Protein AF-A0A833VTK3-F1 (afdb_monomer)

Secondary structure (DSSP, 8-state):
----------PPPPP------------------------------------THHHHHHHHHHHHHHHHHTT--------SS-STTSS--TT--PPPHHIIIIIHHHHHHHHIIIIISHIIIIIIIHHHHHHHGGGHHHHTHHHHHHHHHHHHHHHT-HHHHHHHHHHHHHHHHHHHHHS--HHHHHHH--

Foldseek 3Di:
DDDDDDDDDDDDDDDDDDDDDDDDDDDDDDDDDDDDDDDDDDDDDDDDDDPPPPVVVVVVVVVVVVVVVVVPPPPPPQLCADAPVRNGALPDLDDDPCCVPPVLLVLLLVCCCVPPCVCLNVPLLVVCCVVCPVNSVPRVPVSVVVSVVSSVVSSPDPVSSVVSSVVVSNQSSVCRHPVAHPVNVVVVVD

Nearest PDB structures (foldseek):
  4p9f-assembly1_A  TM=2.958E-01  e=8.135E+00  Escherichia coli UMEA 3718-1

Mean predicted aligned error: 17.95 Å

Structure (mmCIF, N/CA/C/O backbone):
data_AF-A0A833VTK3-F1
#
_entry.id   AF-A0A833VTK3-F1
#
loop_
_atom_site.group_PDB
_atom_site.id
_atom_site.type_symbol
_atom_site.label_atom_id
_atom_site.label_alt_id
_atom_site.label_comp_id
_atom_site.label_asym_id
_atom_site.label_entity_id
_atom_site.label_seq_id
_atom_site.pdbx_PDB_ins_code
_atom_site.Cartn_x
_atom_site.Cartn_y
_atom_site.Cartn_z
_atom_site.occupancy
_atom_site.B_iso_or_equiv
_atom_site.auth_seq_id
_atom_site.auth_comp_id
_atom_site.auth_asym_id
_atom_site.auth_atom_id
_atom_site.pdbx_PDB_model_num
ATOM 1 N N . MET A 1 1 ? -35.612 -10.328 -5.728 1.00 41.03 1 MET A N 1
ATOM 2 C CA . MET A 1 1 ? -34.205 -10.251 -6.183 1.00 41.03 1 MET A CA 1
ATOM 3 C C . MET A 1 1 ? -3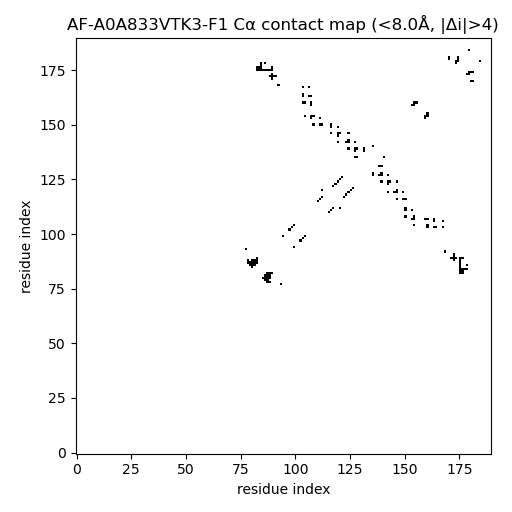4.094 -9.210 -7.286 1.00 41.03 1 MET A C 1
ATOM 5 O O . MET A 1 1 ? -34.656 -9.433 -8.346 1.00 41.03 1 MET A O 1
ATOM 9 N N . ARG A 1 2 ? -33.452 -8.069 -7.011 1.00 37.78 2 ARG A N 1
ATOM 10 C CA . ARG A 1 2 ? -32.900 -7.081 -7.963 1.00 37.78 2 ARG A CA 1
ATOM 11 C C . ARG A 1 2 ? -32.169 -6.047 -7.102 1.00 37.78 2 ARG A C 1
ATOM 13 O O . ARG A 1 2 ? -32.818 -5.278 -6.404 1.00 37.78 2 ARG A O 1
ATOM 20 N N . ILE A 1 3 ? -30.840 -6.091 -7.076 1.00 40.41 3 ILE A N 1
ATOM 21 C CA . ILE A 1 3 ? -30.024 -5.078 -6.398 1.00 40.41 3 ILE A CA 1
ATOM 22 C C . ILE A 1 3 ? -29.560 -4.101 -7.476 1.00 40.41 3 ILE A C 1
ATOM 24 O O . ILE A 1 3 ? -28.853 -4.477 -8.407 1.00 40.41 3 ILE A O 1
ATOM 28 N N . SER A 1 4 ? -30.031 -2.863 -7.363 1.00 37.09 4 SER A N 1
ATOM 29 C CA . SER A 1 4 ? -29.620 -1.727 -8.182 1.00 37.09 4 SER A CA 1
ATOM 30 C C . SER A 1 4 ? -28.164 -1.369 -7.880 1.00 37.09 4 SER A C 1
ATOM 32 O O . SER A 1 4 ? -27.824 -1.052 -6.742 1.00 37.09 4 SER A O 1
ATOM 34 N N . ASN A 1 5 ? -27.323 -1.383 -8.915 1.00 44.97 5 ASN A N 1
ATOM 35 C CA . ASN A 1 5 ? -25.983 -0.800 -8.914 1.00 44.97 5 ASN A CA 1
ATOM 36 C C . ASN A 1 5 ? -26.072 0.714 -8.671 1.00 44.97 5 ASN A C 1
ATOM 38 O O . ASN A 1 5 ? -26.694 1.423 -9.459 1.00 44.97 5 ASN A O 1
ATOM 42 N N . GLN A 1 6 ? -25.411 1.225 -7.631 1.00 47.53 6 GLN A N 1
ATOM 43 C CA . GLN A 1 6 ? -25.077 2.647 -7.535 1.00 47.53 6 GLN A CA 1
ATOM 44 C C . GLN A 1 6 ? -23.571 2.832 -7.737 1.00 47.53 6 GLN A C 1
ATOM 46 O O . GLN A 1 6 ? -22.748 2.517 -6.879 1.00 47.53 6 GLN A O 1
ATOM 51 N N . GLN A 1 7 ? -23.239 3.341 -8.924 1.00 39.59 7 GLN A N 1
ATOM 52 C CA . GLN A 1 7 ? -21.938 3.871 -9.312 1.00 39.59 7 GLN A CA 1
ATOM 53 C C . GLN A 1 7 ? -21.568 5.055 -8.398 1.00 39.59 7 GLN A C 1
ATOM 55 O O . GLN A 1 7 ? -22.201 6.108 -8.458 1.00 39.59 7 GLN A O 1
ATOM 60 N N . PHE A 1 8 ? -20.507 4.930 -7.598 1.00 34.03 8 PHE A N 1
ATOM 61 C CA . PHE A 1 8 ? -19.854 6.095 -7.000 1.00 34.03 8 PHE A CA 1
ATOM 62 C C . PHE A 1 8 ? -18.859 6.687 -8.005 1.00 34.03 8 PHE A C 1
ATOM 64 O O . PHE A 1 8 ? -17.771 6.156 -8.225 1.00 34.03 8 PHE A O 1
ATOM 71 N N . ASN A 1 9 ? -19.264 7.793 -8.630 1.00 33.25 9 ASN A N 1
ATOM 72 C CA . ASN A 1 9 ? -18.408 8.658 -9.438 1.00 33.25 9 ASN A CA 1
ATOM 73 C C . ASN A 1 9 ? -17.442 9.429 -8.525 1.00 33.25 9 ASN A C 1
ATOM 75 O O . ASN A 1 9 ? -17.874 10.280 -7.749 1.00 33.25 9 ASN A O 1
ATOM 79 N N . ILE A 1 10 ? -16.137 9.183 -8.652 1.00 41.22 10 ILE A N 1
ATOM 80 C CA . ILE A 1 10 ? -15.099 10.026 -8.044 1.00 41.22 10 ILE A CA 1
ATOM 81 C C . ILE A 1 10 ? -14.519 10.911 -9.151 1.00 41.22 10 ILE A C 1
ATOM 83 O O . ILE A 1 10 ? -13.870 10.418 -10.072 1.00 41.22 10 ILE A O 1
ATOM 87 N N . LYS A 1 11 ? -14.786 12.222 -9.078 1.00 41.34 11 LYS A N 1
ATOM 88 C CA . LYS A 1 11 ? -14.183 13.233 -9.963 1.00 41.34 11 LYS A CA 1
ATOM 89 C C . LYS A 1 11 ? -12.681 13.395 -9.654 1.00 41.34 11 LYS A C 1
ATOM 91 O O . LYS A 1 11 ? -12.300 13.293 -8.487 1.00 41.34 11 LYS A O 1
ATOM 96 N N . PRO A 1 12 ? -11.832 13.678 -10.659 1.00 35.34 12 PRO A N 1
ATOM 97 C CA . PRO A 1 12 ? -10.392 13.828 -10.472 1.00 35.34 12 PRO A CA 1
ATOM 98 C C . PRO A 1 12 ? -10.052 15.161 -9.793 1.00 35.34 12 PRO A C 1
ATOM 100 O O . PRO A 1 12 ? -10.565 16.215 -10.167 1.00 35.34 12 PRO A O 1
ATOM 103 N N . ILE A 1 13 ? -9.165 15.108 -8.800 1.00 40.62 13 ILE A N 1
ATOM 104 C CA . ILE A 1 13 ? -8.613 16.289 -8.132 1.00 40.62 13 ILE A CA 1
ATOM 105 C C . ILE A 1 13 ? -7.423 16.785 -8.957 1.00 40.62 13 ILE A C 1
ATOM 107 O O . ILE A 1 13 ? -6.479 16.042 -9.221 1.00 40.62 13 ILE A O 1
ATOM 111 N N . ALA A 1 14 ? -7.510 18.041 -9.387 1.00 36.69 14 ALA A N 1
ATOM 112 C CA . ALA A 1 14 ? -6.510 18.737 -10.180 1.00 36.69 14 ALA A CA 1
ATOM 113 C C . ALA A 1 14 ? -5.216 19.007 -9.392 1.00 36.69 14 ALA A C 1
ATOM 115 O O . ALA A 1 14 ? -5.246 19.376 -8.217 1.00 36.69 14 ALA A O 1
ATOM 116 N N . ASN A 1 15 ? -4.082 18.878 -10.084 1.00 36.56 15 ASN A N 1
ATOM 117 C CA . ASN A 1 15 ? -2.759 19.282 -9.619 1.00 36.56 15 ASN A CA 1
ATOM 118 C C . ASN A 1 15 ? -2.665 20.811 -9.505 1.00 36.56 15 ASN A C 1
ATOM 120 O O . ASN A 1 15 ? -2.989 21.522 -10.456 1.00 36.56 15 ASN A O 1
ATOM 124 N N . LYS A 1 16 ? -2.132 21.307 -8.383 1.00 42.69 16 LYS A N 1
ATOM 125 C CA . LYS A 1 16 ? -1.548 22.650 -8.292 1.00 42.69 16 LYS A CA 1
ATOM 126 C C . LYS A 1 16 ? -0.057 22.539 -7.983 1.00 42.69 16 LYS A C 1
ATOM 128 O O . LYS A 1 16 ? 0.365 21.789 -7.109 1.00 42.69 16 LYS A O 1
ATOM 133 N N . SER A 1 17 ? 0.703 23.266 -8.784 1.00 36.28 17 SER A N 1
ATOM 134 C CA . SER A 1 17 ? 2.154 23.379 -8.860 1.00 36.28 17 SER A CA 1
ATOM 135 C C . SER A 1 17 ? 2.756 24.305 -7.793 1.00 36.28 17 SER A C 1
ATOM 137 O O . SER A 1 17 ? 2.227 25.388 -7.580 1.00 36.28 17 SER A O 1
ATOM 139 N N . SER A 1 18 ? 3.907 23.876 -7.260 1.00 38.00 18 SER A N 1
ATOM 140 C CA . SER A 1 18 ? 5.172 24.610 -7.024 1.00 38.00 18 SER A CA 1
ATOM 141 C C . SER A 1 18 ? 5.262 25.862 -6.123 1.00 38.00 18 SER A C 1
ATOM 143 O O . SER A 1 18 ? 4.403 26.730 -6.143 1.00 38.00 18 SER A O 1
ATOM 145 N N . ALA A 1 19 ? 6.451 25.976 -5.495 1.00 32.78 19 ALA A N 1
ATOM 146 C CA . ALA A 1 19 ? 7.029 27.047 -4.651 1.00 32.78 19 ALA A CA 1
ATOM 147 C C . ALA A 1 19 ? 6.687 26.948 -3.141 1.00 32.78 19 ALA A C 1
ATOM 149 O O . ALA A 1 19 ? 5.552 26.672 -2.789 1.00 32.78 19 ALA A O 1
ATOM 150 N N . ALA A 1 20 ? 7.591 27.117 -2.166 1.00 34.12 20 ALA A N 1
ATOM 151 C CA . ALA A 1 20 ? 8.998 27.521 -2.128 1.00 34.12 20 ALA A CA 1
ATOM 152 C C . ALA A 1 20 ? 9.681 26.953 -0.856 1.00 34.12 20 ALA A C 1
ATOM 154 O O . ALA A 1 20 ? 9.020 26.476 0.065 1.00 34.12 20 ALA A O 1
ATOM 155 N N . LEU A 1 21 ? 11.016 27.001 -0.851 1.00 37.72 21 LEU A N 1
ATOM 156 C CA . LEU A 1 21 ? 11.945 26.533 0.181 1.00 37.72 21 LEU A CA 1
ATOM 157 C C . LEU A 1 21 ? 11.760 27.181 1.565 1.00 37.72 21 LEU A C 1
ATOM 159 O O . LEU A 1 21 ? 11.512 28.379 1.651 1.00 37.72 21 LEU A O 1
ATOM 163 N N . ASN A 1 22 ? 12.133 26.447 2.623 1.00 36.84 22 ASN A N 1
ATOM 164 C CA . ASN A 1 22 ? 12.981 27.028 3.668 1.00 3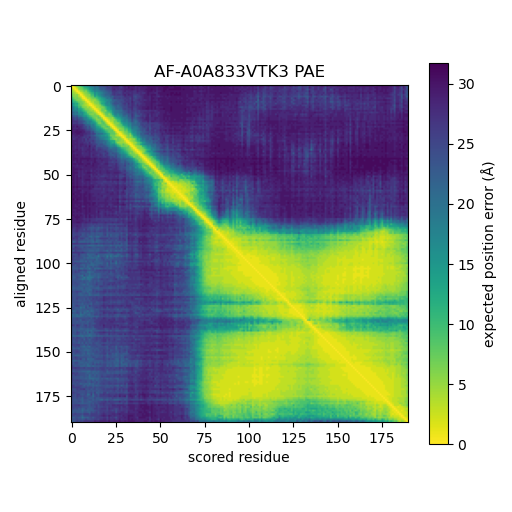6.84 22 ASN A CA 1
ATOM 165 C C . ASN A 1 22 ? 13.908 25.969 4.300 1.00 36.84 22 ASN A C 1
ATOM 167 O O . ASN A 1 22 ? 13.459 24.900 4.713 1.00 36.84 22 ASN A O 1
ATOM 171 N N . LYS A 1 23 ? 15.213 26.262 4.315 1.00 43.03 23 LYS A N 1
ATOM 172 C CA . LYS A 1 23 ? 16.289 25.466 4.923 1.00 43.03 23 LYS A CA 1
ATOM 173 C C . LYS A 1 23 ? 16.579 26.058 6.299 1.00 43.03 23 LYS A C 1
ATOM 175 O O . LYS A 1 23 ? 16.872 27.245 6.364 1.00 43.03 23 LYS A O 1
ATOM 180 N N . HIS A 1 24 ? 16.639 25.251 7.359 1.00 35.22 24 HIS A N 1
ATOM 181 C CA . HIS A 1 24 ? 17.454 25.630 8.513 1.00 35.22 24 HIS A CA 1
ATOM 182 C C . HIS A 1 24 ? 17.949 24.427 9.333 1.00 35.22 24 HIS A C 1
ATOM 184 O O . HIS A 1 24 ? 17.165 23.706 9.935 1.00 35.22 24 HIS A O 1
ATOM 190 N N . SER A 1 25 ? 19.281 24.296 9.348 1.00 32.00 25 SER A N 1
ATOM 191 C CA . SER A 1 25 ? 20.148 23.940 10.483 1.00 32.00 25 SER A CA 1
ATOM 192 C C . SER A 1 25 ? 19.993 22.565 11.152 1.00 32.00 25 SER A C 1
ATOM 194 O O . SER A 1 25 ? 19.200 22.390 12.072 1.00 32.00 25 SER A O 1
ATOM 196 N N . LEU A 1 26 ? 20.874 21.631 10.778 1.00 31.64 26 LEU A N 1
ATOM 197 C CA . LEU A 1 26 ? 21.333 20.557 11.663 1.00 31.64 26 LEU A CA 1
ATOM 198 C C . LEU A 1 26 ? 22.702 20.971 12.223 1.00 31.64 26 LEU A C 1
ATOM 200 O O . LEU A 1 26 ? 23.602 21.319 11.461 1.00 31.64 26 LEU A O 1
ATOM 204 N N . ARG A 1 27 ? 22.821 20.978 13.552 1.00 30.94 27 ARG A N 1
ATOM 205 C CA . ARG A 1 27 ? 24.044 21.249 14.316 1.00 30.94 27 ARG A CA 1
ATOM 206 C C . ARG A 1 27 ? 24.543 19.912 14.874 1.00 30.94 27 ARG A C 1
ATOM 208 O O . ARG A 1 27 ? 23.795 19.247 15.585 1.00 30.94 27 ARG A O 1
ATOM 215 N N . GLU A 1 28 ? 25.770 19.531 14.535 1.00 35.19 28 GLU A N 1
ATOM 216 C CA . GLU A 1 28 ? 26.473 18.378 15.115 1.00 35.19 28 GLU A CA 1
ATOM 217 C C . GLU A 1 28 ? 27.011 18.691 16.523 1.00 35.19 28 GLU A C 1
ATOM 219 O O . GLU A 1 28 ? 27.328 19.854 16.801 1.00 35.19 28 GLU A O 1
ATOM 224 N N . PRO A 1 29 ? 27.189 17.681 17.394 1.00 37.69 29 PRO A N 1
ATOM 225 C CA . PRO A 1 29 ? 28.086 17.769 18.533 1.00 37.69 29 PRO A CA 1
ATOM 226 C C . PRO A 1 29 ? 29.366 16.940 18.333 1.00 37.69 29 PRO A C 1
ATOM 228 O O . PRO A 1 29 ? 29.358 15.787 17.909 1.00 37.69 29 PRO A O 1
ATOM 231 N N . THR A 1 30 ? 30.466 17.587 18.690 1.00 34.97 30 THR A N 1
ATOM 232 C CA . THR A 1 30 ? 31.866 17.172 18.645 1.00 34.97 30 THR A CA 1
ATOM 233 C C . THR A 1 30 ? 32.299 16.336 19.860 1.00 34.97 30 THR A C 1
ATOM 235 O O . THR A 1 30 ? 31.899 16.653 20.976 1.00 34.97 30 THR A O 1
ATOM 238 N N . TYR A 1 31 ? 33.246 15.416 19.620 1.00 32.16 31 TYR A N 1
ATOM 239 C CA . TYR A 1 31 ? 34.496 15.200 20.385 1.00 32.16 31 TYR A CA 1
ATOM 240 C C . TYR A 1 31 ? 34.465 14.642 21.823 1.00 32.16 31 TYR A C 1
ATOM 242 O O . TYR A 1 31 ? 34.010 15.332 22.725 1.00 32.16 31 TYR A O 1
ATOM 250 N N . ILE A 1 32 ? 35.142 13.496 22.041 1.00 32.56 32 ILE A N 1
ATOM 251 C CA . ILE A 1 32 ? 36.086 13.262 23.161 1.00 32.56 32 ILE A CA 1
ATOM 252 C C . ILE A 1 32 ? 37.256 12.380 22.664 1.00 32.56 32 ILE A C 1
ATOM 254 O O . ILE A 1 32 ? 37.043 11.267 22.187 1.00 32.56 32 ILE A O 1
ATOM 258 N N . ASP A 1 33 ? 38.471 12.918 22.786 1.00 32.31 33 ASP A N 1
ATOM 259 C CA . ASP A 1 33 ? 39.793 12.284 22.642 1.00 32.31 33 ASP A CA 1
ATOM 260 C C . ASP A 1 33 ? 40.223 11.600 23.952 1.00 32.31 33 ASP A C 1
ATOM 262 O O . ASP A 1 33 ? 39.830 12.045 25.028 1.00 32.31 33 ASP A O 1
ATOM 266 N N . ASN A 1 34 ? 41.068 10.572 23.862 1.00 31.67 34 ASN A N 1
ATOM 267 C CA . ASN A 1 34 ? 42.009 10.219 24.926 1.00 31.67 34 ASN A CA 1
ATOM 268 C C . ASN A 1 34 ? 43.243 9.538 24.322 1.00 31.67 34 ASN A C 1
ATOM 270 O O . ASN A 1 34 ? 43.300 8.322 24.122 1.00 31.67 34 ASN A O 1
ATOM 274 N N . SER A 1 35 ? 44.240 10.372 24.047 1.00 32.75 35 SER A N 1
ATOM 275 C CA . SER A 1 35 ? 45.625 9.9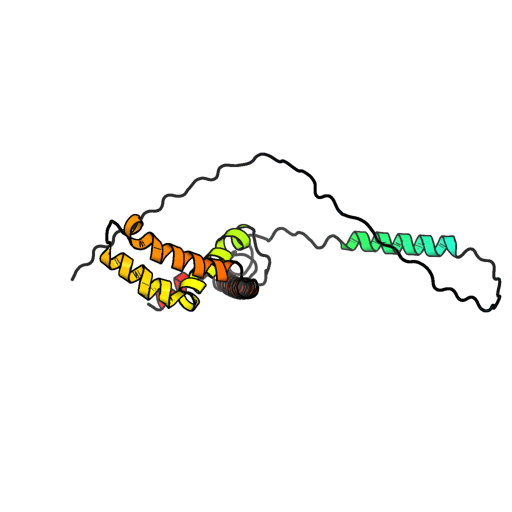93 23.813 1.00 32.75 35 SER A CA 1
ATOM 276 C C . SER A 1 35 ? 46.290 9.342 25.041 1.00 32.75 35 SER A C 1
ATOM 278 O O . SER A 1 35 ? 45.894 9.573 26.180 1.00 32.75 35 SER A O 1
ATOM 280 N N . GLN A 1 36 ? 47.379 8.621 24.744 1.00 35.56 36 GLN A N 1
ATOM 281 C CA . GLN A 1 36 ? 48.443 8.085 25.612 1.00 35.56 36 GLN A CA 1
ATOM 282 C C . GLN A 1 36 ? 48.326 6.622 26.048 1.00 35.56 36 GLN A C 1
ATOM 284 O O . GLN A 1 36 ? 47.792 6.332 27.109 1.00 35.56 36 GLN A O 1
ATOM 289 N N . ILE A 1 37 ? 49.030 5.742 25.317 1.00 32.59 37 ILE A N 1
ATOM 290 C CA . ILE A 1 37 ? 50.061 4.871 25.912 1.00 32.59 37 ILE A CA 1
ATOM 291 C C . ILE A 1 37 ? 51.277 4.827 24.964 1.00 32.59 37 ILE A C 1
ATOM 293 O O . ILE A 1 37 ? 51.178 4.415 23.810 1.00 32.59 37 ILE A O 1
ATOM 297 N N . CYS A 1 38 ? 52.421 5.295 25.469 1.00 31.81 38 CYS A N 1
ATOM 298 C CA . CYS A 1 38 ? 53.762 5.165 24.897 1.00 31.81 38 CYS A CA 1
ATOM 299 C C . CYS A 1 38 ? 54.234 3.703 24.860 1.00 31.81 38 CYS A C 1
ATOM 301 O O . CYS A 1 38 ? 54.007 2.998 25.831 1.00 31.81 38 CYS A O 1
ATOM 303 N N . THR A 1 39 ? 55.058 3.333 23.872 1.00 35.69 39 THR A N 1
ATOM 304 C CA . THR A 1 39 ? 56.439 2.860 24.124 1.00 35.69 39 THR A CA 1
ATOM 305 C C . THR A 1 39 ? 57.270 2.871 22.841 1.00 35.69 39 THR A C 1
ATOM 307 O O . THR A 1 39 ? 56.880 2.333 21.811 1.00 35.69 39 THR A O 1
ATOM 310 N N . ILE A 1 40 ? 58.441 3.488 22.960 1.00 43.28 40 ILE A N 1
ATOM 311 C CA . ILE A 1 40 ? 59.561 3.528 22.018 1.00 43.28 40 ILE A CA 1
ATOM 312 C C . ILE A 1 40 ? 60.329 2.201 22.115 1.00 43.28 40 ILE A C 1
ATOM 314 O O . ILE A 1 40 ? 60.567 1.751 23.232 1.00 43.28 40 ILE A O 1
ATOM 318 N N . THR A 1 41 ? 60.770 1.612 20.995 1.00 37.22 41 THR A N 1
ATOM 319 C CA . THR A 1 41 ? 62.109 0.985 20.856 1.00 37.22 41 THR A CA 1
ATOM 320 C C . THR A 1 41 ? 62.429 0.538 19.413 1.00 37.22 41 THR A C 1
ATOM 322 O O . THR A 1 41 ? 61.741 -0.290 18.832 1.00 37.22 41 THR A O 1
ATOM 325 N N . ASN A 1 42 ? 63.558 1.069 18.919 1.00 41.81 42 ASN A N 1
ATOM 326 C CA . ASN A 1 42 ? 64.581 0.485 18.029 1.00 41.81 42 ASN A CA 1
ATOM 327 C C . ASN A 1 42 ? 64.372 0.311 16.501 1.00 41.81 42 ASN A C 1
ATOM 329 O O . ASN A 1 42 ? 63.910 -0.708 16.011 1.00 41.81 42 ASN A O 1
ATOM 333 N N . ALA A 1 43 ? 64.886 1.315 15.772 1.00 39.62 43 ALA A N 1
ATOM 334 C CA . ALA A 1 43 ? 65.991 1.276 14.790 1.00 39.62 43 ALA A CA 1
ATOM 335 C C . ALA A 1 43 ? 66.118 0.145 13.736 1.00 39.62 43 ALA A C 1
ATOM 337 O O . ALA A 1 43 ? 66.475 -0.979 14.069 1.00 39.62 43 ALA A O 1
ATOM 338 N N . ALA A 1 44 ? 66.094 0.534 12.449 1.00 36.81 44 ALA A N 1
ATOM 339 C CA . ALA A 1 44 ? 67.111 0.171 11.444 1.00 36.81 44 ALA A CA 1
ATOM 340 C C . ALA A 1 44 ? 67.077 1.145 10.241 1.00 36.81 44 ALA A C 1
ATOM 342 O O . ALA A 1 44 ? 66.018 1.585 9.804 1.00 36.81 44 ALA A O 1
ATOM 343 N N . CYS A 1 45 ? 68.264 1.498 9.746 1.00 40.84 45 CYS A N 1
ATOM 344 C CA . CYS A 1 45 ? 68.566 2.518 8.741 1.00 40.84 45 CYS A CA 1
ATOM 345 C C . CYS A 1 45 ? 68.698 1.904 7.334 1.00 40.84 45 CYS A C 1
ATOM 347 O O . CYS A 1 45 ? 69.382 0.892 7.200 1.00 40.84 45 CYS A O 1
ATOM 349 N N . TRP A 1 46 ? 68.160 2.546 6.289 1.00 35.09 46 TRP A N 1
ATOM 350 C CA . TRP A 1 46 ? 68.813 2.575 4.971 1.00 35.09 46 TRP A CA 1
ATOM 351 C C . TRP A 1 46 ? 68.337 3.774 4.141 1.00 35.09 46 TRP A C 1
ATOM 353 O O . TRP A 1 46 ? 67.168 3.899 3.784 1.00 35.09 46 TRP A O 1
ATOM 363 N N . SER A 1 47 ? 69.272 4.675 3.861 1.00 45.97 47 SER A N 1
ATOM 364 C CA . SER A 1 47 ? 69.145 5.786 2.924 1.00 45.97 47 SER A CA 1
ATOM 365 C C . SER A 1 47 ? 69.201 5.279 1.485 1.00 45.97 47 SER A C 1
ATOM 367 O O . SER A 1 47 ? 70.182 4.634 1.117 1.00 45.97 47 SER A O 1
ATOM 369 N N . ASN A 1 48 ? 68.232 5.649 0.644 1.00 50.66 48 ASN A N 1
ATOM 370 C CA . ASN A 1 48 ? 68.496 5.751 -0.787 1.00 50.66 48 ASN A CA 1
ATOM 371 C C . ASN A 1 48 ? 67.682 6.877 -1.437 1.00 50.66 48 ASN A C 1
ATOM 373 O O . ASN A 1 48 ? 66.476 7.016 -1.243 1.00 50.66 48 ASN A O 1
ATOM 377 N N . GLN A 1 49 ? 68.403 7.714 -2.170 1.00 58.53 49 GLN A N 1
ATOM 378 C CA . GLN A 1 49 ? 67.998 9.009 -2.688 1.00 58.53 49 GLN A CA 1
ATOM 379 C C . GLN A 1 49 ? 67.360 8.833 -4.075 1.00 58.53 49 GLN A C 1
ATOM 381 O O . GLN A 1 49 ? 68.066 8.730 -5.066 1.00 58.53 49 GLN A O 1
ATOM 386 N N . HIS A 1 50 ? 66.029 8.837 -4.149 1.00 46.69 50 HIS A N 1
ATOM 387 C CA . HIS A 1 50 ? 65.237 9.295 -5.299 1.00 46.69 50 HIS A CA 1
ATOM 388 C C . HIS A 1 50 ? 63.875 9.724 -4.748 1.00 46.69 50 HIS A C 1
ATOM 390 O O . HIS A 1 50 ? 63.213 8.949 -4.061 1.00 46.69 50 HIS A O 1
ATOM 396 N N . SER A 1 51 ? 63.476 10.976 -4.982 1.00 57.22 51 SER A N 1
ATOM 397 C CA . SER A 1 51 ? 62.264 11.558 -4.396 1.00 57.22 51 SER A CA 1
ATOM 398 C C . SER A 1 51 ? 60.992 10.869 -4.910 1.00 57.22 51 SER A C 1
ATOM 400 O O . SER A 1 51 ? 60.359 11.316 -5.864 1.00 57.22 51 SER A O 1
ATOM 402 N N . HIS A 1 52 ? 60.598 9.798 -4.214 1.00 48.81 52 HIS A N 1
ATOM 403 C CA . HIS A 1 52 ? 59.339 9.049 -4.331 1.00 48.81 52 HIS A CA 1
ATOM 404 C C . HIS A 1 52 ? 58.099 9.953 -4.252 1.00 48.81 52 HIS A C 1
ATOM 406 O O . HIS A 1 52 ? 57.049 9.633 -4.803 1.00 48.81 52 HIS A O 1
ATOM 412 N N . ALA A 1 53 ? 58.240 11.111 -3.601 1.00 52.19 53 ALA A N 1
ATOM 413 C CA . ALA A 1 53 ? 57.151 12.031 -3.324 1.00 52.19 53 ALA A CA 1
ATOM 414 C C . ALA A 1 53 ? 56.476 12.606 -4.580 1.00 52.19 53 ALA A C 1
ATOM 416 O O . ALA A 1 53 ? 55.311 12.961 -4.493 1.00 52.19 53 ALA A O 1
ATOM 417 N N . SER A 1 54 ? 57.135 12.698 -5.743 1.00 56.59 54 SER A N 1
ATOM 418 C CA . SER A 1 54 ? 56.499 13.297 -6.934 1.00 56.59 54 SER A CA 1
ATOM 419 C C . SER A 1 54 ? 55.777 12.290 -7.831 1.00 56.59 54 SER A C 1
ATOM 421 O O . SER A 1 54 ? 54.779 12.648 -8.450 1.00 56.59 54 SER A O 1
ATOM 423 N N . VAL A 1 55 ? 56.230 11.033 -7.888 1.00 57.56 55 VAL A N 1
ATOM 424 C CA . VAL A 1 55 ? 55.618 10.003 -8.750 1.00 57.56 55 VAL A CA 1
ATOM 425 C C . VAL A 1 55 ? 54.456 9.303 -8.037 1.00 57.56 55 VAL A C 1
ATOM 427 O O . VAL A 1 55 ? 53.424 9.057 -8.656 1.00 57.56 55 VAL A O 1
ATOM 430 N N . GLU A 1 56 ? 54.566 9.082 -6.721 1.00 59.91 56 GLU A N 1
ATOM 431 C CA . GLU A 1 56 ? 53.461 8.609 -5.869 1.00 59.91 56 GLU A CA 1
ATOM 432 C C . GLU A 1 56 ? 52.311 9.618 -5.855 1.00 59.91 56 GLU A C 1
ATOM 434 O O . GLU A 1 56 ? 51.166 9.247 -6.090 1.00 59.91 56 GLU A O 1
ATOM 439 N N . LEU A 1 57 ? 52.601 10.912 -5.667 1.00 61.81 57 LEU A N 1
ATOM 440 C CA . LEU A 1 57 ? 51.561 11.943 -5.646 1.00 61.81 57 LEU A CA 1
ATOM 441 C C . LEU A 1 57 ? 50.862 12.062 -7.009 1.00 61.81 57 LEU A C 1
ATOM 443 O O . LEU A 1 57 ? 49.647 12.221 -7.055 1.00 61.81 57 LEU A O 1
ATOM 447 N N . PHE A 1 58 ? 51.596 11.914 -8.119 1.00 70.19 58 PHE A N 1
ATOM 448 C CA . PHE A 1 58 ? 51.021 11.907 -9.468 1.00 70.19 58 PHE A CA 1
ATOM 449 C C . PHE A 1 58 ? 50.139 10.675 -9.719 1.00 70.19 58 PHE A C 1
ATOM 451 O O . PHE A 1 58 ? 49.023 10.819 -10.217 1.00 70.19 58 PHE A O 1
ATOM 458 N N . MET A 1 59 ? 50.576 9.477 -9.311 1.00 68.06 59 MET A N 1
ATOM 459 C CA . MET A 1 59 ? 49.777 8.249 -9.424 1.00 68.06 59 MET A CA 1
ATOM 460 C C . MET A 1 59 ? 48.569 8.250 -8.474 1.00 68.06 59 MET A C 1
ATOM 462 O O . MET A 1 59 ? 47.500 7.759 -8.837 1.00 68.06 59 MET A O 1
ATOM 466 N N . ILE A 1 60 ? 48.674 8.864 -7.293 1.00 70.44 60 ILE A N 1
ATOM 467 C CA . ILE A 1 60 ? 47.556 9.056 -6.358 1.00 70.44 60 ILE A CA 1
ATOM 468 C C . ILE A 1 60 ? 46.549 10.070 -6.924 1.00 70.44 60 ILE A C 1
ATOM 470 O O . ILE A 1 60 ? 45.344 9.836 -6.854 1.00 70.44 60 ILE A O 1
ATOM 474 N N . VAL A 1 61 ? 46.995 11.158 -7.560 1.00 71.12 61 VAL A N 1
ATOM 475 C CA . VAL A 1 61 ? 46.099 12.127 -8.224 1.00 71.12 61 VAL A CA 1
ATOM 476 C C . VAL A 1 61 ? 45.420 11.510 -9.453 1.00 71.12 61 VAL A C 1
ATOM 478 O O . VAL A 1 61 ? 44.212 11.667 -9.611 1.00 71.12 61 VAL A O 1
ATOM 481 N N . LEU A 1 62 ? 46.136 10.736 -10.281 1.00 70.25 62 LEU A N 1
ATOM 482 C CA . LEU A 1 62 ? 45.543 10.039 -11.432 1.00 70.25 62 LEU A CA 1
ATOM 483 C C . LEU A 1 62 ? 44.513 8.982 -10.995 1.00 70.25 62 LEU A C 1
ATOM 485 O O . LEU A 1 62 ? 43.427 8.898 -11.567 1.00 70.25 62 LEU A O 1
ATOM 489 N N . THR A 1 63 ? 44.814 8.195 -9.957 1.00 65.50 63 THR A N 1
ATOM 490 C CA . THR A 1 63 ? 43.892 7.167 -9.436 1.00 65.50 63 THR A CA 1
ATOM 491 C C . THR A 1 63 ? 42.691 7.765 -8.701 1.00 65.50 63 THR A C 1
ATOM 493 O O . THR A 1 63 ? 41.589 7.224 -8.800 1.00 65.50 63 THR A O 1
ATOM 496 N N . THR A 1 64 ? 42.843 8.902 -8.015 1.00 62.78 64 THR A N 1
ATOM 497 C CA . THR A 1 64 ? 41.720 9.601 -7.364 1.00 62.78 64 THR A CA 1
ATOM 498 C C . THR A 1 64 ? 40.844 10.367 -8.358 1.00 62.78 64 THR A C 1
ATOM 500 O O . THR A 1 64 ? 39.623 10.322 -8.212 1.00 62.78 64 THR A O 1
ATOM 503 N N . LEU A 1 65 ? 41.402 10.969 -9.420 1.00 61.22 65 LEU A N 1
ATOM 504 C CA . LEU A 1 65 ? 40.598 11.550 -10.508 1.00 61.22 65 LEU A CA 1
ATOM 505 C C . LEU A 1 65 ? 39.832 10.480 -11.296 1.00 61.22 65 LEU A C 1
ATOM 507 O O . LEU A 1 65 ? 38.657 10.675 -11.600 1.00 61.22 65 LEU A O 1
ATOM 511 N N . THR A 1 66 ? 40.456 9.332 -11.583 1.00 60.41 66 THR A N 1
ATOM 512 C CA . THR A 1 66 ? 39.778 8.224 -12.284 1.00 60.41 66 THR A CA 1
ATOM 513 C C . THR A 1 66 ? 38.630 7.657 -11.433 1.00 60.41 66 THR A C 1
ATOM 515 O O . THR A 1 66 ? 37.564 7.360 -11.964 1.00 60.41 66 THR A O 1
ATOM 518 N N . ARG A 1 67 ? 38.773 7.640 -10.096 1.00 59.31 67 ARG A N 1
ATOM 519 C CA . ARG A 1 67 ? 37.686 7.296 -9.156 1.00 59.31 67 ARG A CA 1
ATOM 520 C C . ARG A 1 67 ? 36.565 8.337 -9.074 1.00 59.31 67 ARG A C 1
ATOM 522 O O . ARG A 1 67 ? 35.433 7.969 -8.777 1.00 59.31 6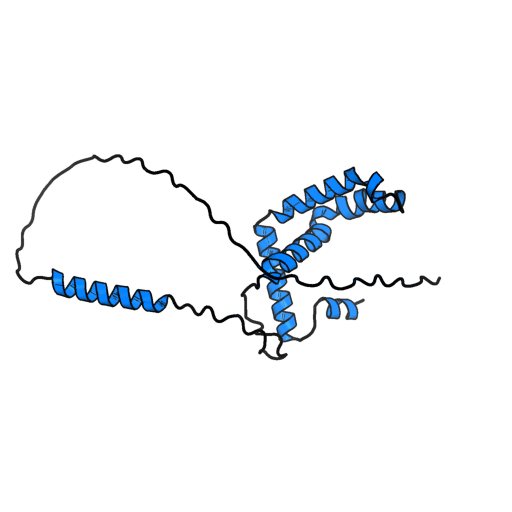7 ARG A O 1
ATOM 529 N N . MET A 1 68 ? 36.828 9.618 -9.355 1.00 57.53 68 MET A N 1
ATOM 530 C CA . MET A 1 68 ? 35.752 10.615 -9.477 1.00 57.53 68 MET A CA 1
ATOM 531 C C . MET A 1 68 ? 34.920 10.410 -10.754 1.00 57.53 68 MET A C 1
ATOM 533 O O . MET A 1 68 ? 33.718 10.681 -10.739 1.00 57.53 68 MET A O 1
ATOM 537 N N . ILE A 1 69 ? 35.516 9.880 -11.829 1.00 57.94 69 ILE A N 1
ATOM 538 C CA . ILE A 1 69 ? 34.830 9.623 -13.110 1.00 57.94 69 ILE A CA 1
ATOM 539 C C . ILE A 1 69 ? 33.829 8.448 -13.011 1.00 57.94 69 ILE A C 1
ATOM 541 O O . ILE A 1 69 ? 32.817 8.455 -13.709 1.00 57.94 69 ILE A O 1
ATOM 545 N N . GLU A 1 70 ? 34.008 7.503 -12.081 1.00 56.53 70 GLU A N 1
ATOM 546 C CA . GLU A 1 70 ? 33.067 6.383 -11.855 1.00 56.53 70 GLU A CA 1
ATOM 547 C C . GLU A 1 70 ? 31.794 6.750 -11.067 1.00 56.53 70 GLU A C 1
ATOM 549 O O . GLU A 1 70 ? 30.887 5.930 -10.934 1.00 56.53 70 GLU A O 1
ATOM 554 N N . THR A 1 71 ? 31.658 7.989 -10.579 1.00 54.62 71 THR A N 1
ATOM 555 C CA . THR A 1 71 ? 30.454 8.412 -9.831 1.00 54.62 71 THR A CA 1
ATOM 556 C C . THR A 1 71 ? 29.242 8.734 -10.707 1.00 54.62 71 THR A C 1
ATOM 558 O O . THR A 1 71 ? 28.164 9.016 -10.186 1.00 54.62 71 THR A O 1
ATOM 561 N N . GLN A 1 72 ? 29.354 8.611 -12.031 1.00 49.16 72 GLN A N 1
ATOM 562 C CA . GLN A 1 72 ? 28.200 8.665 -12.928 1.00 49.16 72 GLN A CA 1
ATOM 563 C C . GLN A 1 72 ? 27.564 7.273 -13.070 1.00 49.16 72 GLN A C 1
ATOM 565 O O . GLN A 1 72 ? 27.393 6.770 -14.180 1.00 49.16 72 GLN A O 1
ATOM 570 N N . ILE A 1 73 ? 27.178 6.642 -11.948 1.00 56.66 73 ILE A N 1
ATOM 571 C CA . ILE A 1 73 ? 26.121 5.624 -11.997 1.00 56.66 73 ILE A CA 1
ATOM 572 C C . ILE A 1 73 ? 24.904 6.366 -12.513 1.00 56.66 73 ILE A C 1
ATOM 574 O O . ILE A 1 73 ? 24.298 7.191 -11.829 1.00 56.66 73 ILE A O 1
ATOM 578 N N . GLU A 1 74 ? 24.644 6.115 -13.781 1.00 49.41 74 GLU A N 1
ATOM 579 C CA . GLU A 1 74 ? 23.670 6.780 -14.598 1.00 49.41 74 GLU A CA 1
ATOM 580 C C . GLU A 1 74 ? 22.353 6.925 -13.832 1.00 49.41 74 GLU A C 1
ATOM 582 O O . GLU A 1 74 ? 21.591 5.973 -13.664 1.00 49.41 74 GLU A O 1
ATOM 587 N N . THR A 1 75 ? 22.039 8.148 -13.404 1.00 52.41 75 THR A N 1
ATOM 588 C CA . THR A 1 75 ? 20.663 8.537 -13.086 1.00 52.41 75 THR A CA 1
ATOM 589 C C . THR A 1 75 ? 19.891 8.644 -14.403 1.00 52.41 75 THR A C 1
ATOM 591 O O . THR A 1 75 ? 19.308 9.668 -14.748 1.00 52.41 75 THR A O 1
ATOM 594 N N . LYS A 1 76 ? 19.895 7.558 -15.186 1.00 54.06 76 LYS A N 1
ATOM 595 C CA . LYS A 1 76 ? 19.020 7.364 -16.332 1.00 54.06 76 LYS A CA 1
ATOM 596 C C . LYS A 1 76 ? 17.622 7.387 -15.742 1.00 54.06 76 LYS A C 1
ATOM 598 O O . LYS A 1 76 ? 17.188 6.428 -15.105 1.00 54.06 76 LYS A O 1
ATOM 603 N N . HIS A 1 77 ? 16.938 8.521 -15.882 1.00 56.75 77 HIS A N 1
ATOM 604 C CA . HIS A 1 77 ? 15.522 8.616 -15.561 1.00 56.75 77 HIS A CA 1
ATOM 605 C C . HIS A 1 77 ? 14.823 7.369 -16.125 1.00 56.75 77 HIS A C 1
ATOM 607 O O . HIS A 1 77 ? 15.047 7.054 -17.301 1.00 56.75 77 HIS A O 1
ATOM 613 N N . PRO A 1 78 ? 14.027 6.637 -15.320 1.00 58.94 78 PRO A N 1
ATOM 614 C CA . PRO A 1 78 ? 13.428 5.386 -15.762 1.00 58.94 78 PRO A CA 1
ATOM 615 C C . PRO A 1 78 ? 12.692 5.632 -17.072 1.00 58.94 78 PRO A C 1
ATOM 617 O O . PRO A 1 78 ? 11.836 6.519 -17.144 1.00 58.94 78 PRO A O 1
ATOM 620 N N . ARG A 1 79 ? 13.044 4.888 -18.125 1.00 63.44 79 ARG A N 1
ATOM 621 C CA . ARG A 1 79 ? 12.342 4.987 -19.405 1.00 63.44 79 ARG A CA 1
ATOM 622 C C . ARG A 1 79 ? 10.877 4.623 -19.139 1.00 63.44 79 ARG A C 1
ATOM 624 O O . ARG A 1 79 ? 10.562 3.509 -18.730 1.00 63.44 79 ARG A O 1
ATOM 631 N N . TYR A 1 80 ? 9.980 5.598 -19.299 1.00 65.56 80 TYR A N 1
ATOM 632 C CA . TYR A 1 80 ? 8.543 5.417 -19.055 1.00 65.56 80 TYR A CA 1
ATOM 633 C C . TYR A 1 80 ? 7.880 4.495 -20.087 1.00 65.56 80 TYR A C 1
ATOM 635 O O . TYR A 1 80 ? 6.788 3.996 -19.827 1.00 65.56 80 TYR A O 1
ATOM 643 N N . GLY A 1 81 ? 8.553 4.262 -21.217 1.00 71.31 81 GLY A N 1
ATOM 644 C CA . GLY A 1 81 ? 8.165 3.333 -22.272 1.00 71.31 81 GLY A CA 1
ATOM 645 C C . GLY A 1 81 ? 9.272 2.326 -22.586 1.00 71.31 81 GLY A C 1
ATOM 646 O O . GLY A 1 81 ? 10.376 2.405 -22.044 1.00 71.31 81 GLY A O 1
ATOM 647 N N . GLY A 1 82 ? 8.956 1.377 -23.464 1.00 80.31 82 GLY A N 1
ATOM 648 C CA . GLY A 1 82 ? 9.792 0.217 -23.783 1.00 80.31 82 GLY A CA 1
ATOM 649 C C . GLY A 1 82 ? 9.223 -1.092 -23.228 1.00 80.31 82 GLY A C 1
ATOM 650 O O . GLY A 1 82 ? 8.126 -1.121 -22.666 1.00 80.31 82 GLY A O 1
ATOM 651 N N . GLY A 1 83 ? 9.971 -2.182 -23.399 1.00 80.88 83 GLY A N 1
ATOM 652 C CA . GLY A 1 83 ? 9.504 -3.529 -23.069 1.00 80.88 83 GLY A CA 1
ATOM 653 C C . GLY A 1 83 ? 8.462 -4.070 -24.066 1.00 80.88 83 GLY A C 1
ATOM 654 O O . GLY A 1 83 ? 8.057 -3.363 -24.990 1.00 80.88 83 GLY A O 1
ATOM 655 N N . PRO A 1 84 ? 8.002 -5.319 -23.883 1.00 84.69 84 PRO A N 1
ATOM 656 C CA . PRO A 1 84 ? 7.168 -6.032 -24.860 1.00 84.69 84 PRO A CA 1
ATOM 657 C C . PRO A 1 84 ? 5.803 -5.372 -25.116 1.00 84.69 84 PRO A C 1
ATOM 659 O O . PRO A 1 84 ? 5.255 -5.488 -26.207 1.00 84.69 84 PRO A O 1
ATOM 662 N N . HIS A 1 85 ? 5.270 -4.636 -24.135 1.00 86.56 85 HIS A N 1
ATOM 663 C CA . HIS A 1 85 ? 3.971 -3.959 -24.227 1.00 86.56 85 HIS A CA 1
ATOM 664 C C . HIS A 1 85 ? 4.060 -2.428 -24.131 1.00 86.56 85 HIS A C 1
ATOM 666 O O . HIS A 1 85 ? 3.049 -1.776 -23.884 1.00 86.56 85 HIS A O 1
ATOM 672 N N . ASN A 1 86 ? 5.249 -1.833 -24.294 1.00 86.69 86 ASN A N 1
ATOM 673 C CA . ASN A 1 86 ? 5.479 -0.391 -24.093 1.00 86.69 86 ASN A CA 1
ATOM 674 C C . ASN A 1 86 ? 5.130 0.131 -22.678 1.00 86.69 86 ASN A C 1
ATOM 676 O O . ASN A 1 86 ? 4.959 1.331 -22.480 1.00 86.69 86 ASN A O 1
ATOM 680 N N . LEU A 1 87 ? 5.052 -0.756 -21.678 1.00 87.94 87 LEU A N 1
ATOM 681 C CA . LEU A 1 87 ? 4.725 -0.435 -20.277 1.00 87.94 87 LEU A CA 1
ATOM 682 C C . LEU A 1 87 ? 5.970 -0.170 -19.402 1.00 87.94 87 LEU A C 1
ATOM 684 O O . LEU A 1 87 ? 5.858 0.014 -18.182 1.00 87.94 87 LEU A O 1
ATOM 688 N N . GLY A 1 88 ? 7.153 -0.152 -20.019 1.00 87.25 88 GLY A N 1
ATOM 689 C CA . GLY A 1 88 ? 8.454 -0.081 -19.362 1.00 87.25 88 GLY A CA 1
ATOM 690 C C . GLY A 1 88 ? 9.109 -1.457 -19.220 1.00 87.25 88 GLY A C 1
ATOM 691 O O . GLY A 1 88 ? 8.505 -2.489 -19.507 1.00 87.25 88 GLY A O 1
ATOM 692 N N . ASP A 1 89 ? 10.358 -1.465 -18.762 1.00 89.69 89 ASP A N 1
ATOM 693 C CA . ASP A 1 89 ? 11.157 -2.684 -18.594 1.00 89.69 89 ASP A CA 1
ATOM 694 C C . ASP A 1 89 ? 10.618 -3.568 -17.444 1.00 89.69 89 ASP A C 1
ATOM 696 O O . ASP A 1 89 ? 10.484 -3.073 -16.318 1.00 89.69 89 ASP A O 1
ATOM 700 N N . PRO A 1 90 ? 10.290 -4.855 -17.673 1.00 90.25 90 PRO A N 1
ATOM 701 C CA . PRO A 1 90 ? 9.892 -5.785 -16.614 1.00 90.25 90 PRO A CA 1
ATOM 702 C C . PRO A 1 90 ? 10.941 -5.990 -15.511 1.00 90.25 90 PRO A C 1
ATOM 704 O O . PRO A 1 90 ? 10.560 -6.287 -14.379 1.00 90.25 90 PRO A O 1
ATOM 707 N N . ASN A 1 91 ? 12.232 -5.817 -15.808 1.00 89.25 91 ASN A N 1
ATOM 708 C CA . ASN A 1 91 ? 13.326 -6.067 -14.861 1.00 89.25 91 ASN A CA 1
ATOM 709 C C . ASN A 1 91 ? 13.726 -4.825 -14.044 1.00 89.25 91 ASN A C 1
ATOM 711 O O . ASN A 1 91 ? 14.569 -4.905 -13.150 1.00 89.25 91 ASN A O 1
ATOM 715 N N . ASP A 1 92 ? 13.115 -3.671 -14.323 1.00 89.44 92 ASP A N 1
ATOM 716 C CA . ASP A 1 92 ? 13.400 -2.420 -13.624 1.00 89.44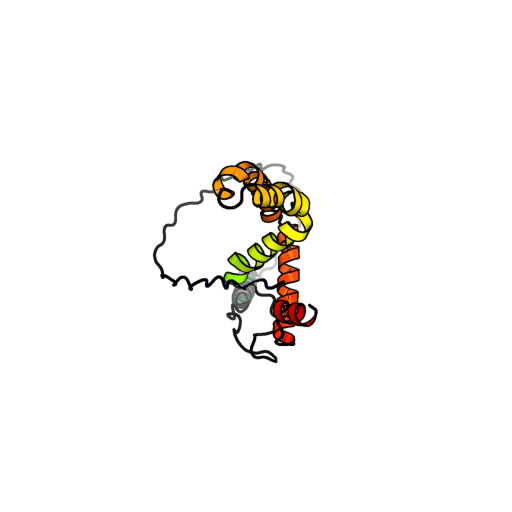 92 ASP A CA 1
ATOM 717 C C . ASP A 1 92 ? 12.833 -2.425 -12.192 1.00 89.44 92 ASP A C 1
ATOM 719 O O . ASP A 1 92 ? 11.613 -2.339 -11.984 1.00 89.44 92 ASP A O 1
ATOM 723 N N . LYS A 1 93 ? 13.743 -2.451 -11.209 1.00 89.25 93 LYS A N 1
ATOM 724 C CA . LYS A 1 93 ? 13.454 -2.397 -9.764 1.00 89.25 93 LYS A CA 1
ATOM 725 C C . LYS A 1 93 ? 13.376 -0.975 -9.197 1.00 89.25 93 LYS A C 1
ATOM 727 O O . LYS A 1 93 ? 13.115 -0.804 -8.007 1.00 89.25 93 LYS A O 1
ATOM 732 N N . PHE A 1 94 ? 13.589 0.064 -10.006 1.00 90.75 94 PHE A N 1
ATOM 733 C CA . PHE A 1 94 ? 13.526 1.433 -9.517 1.00 90.75 94 PHE A CA 1
ATOM 734 C C . PHE A 1 94 ? 12.091 1.828 -9.147 1.00 90.75 94 PHE A C 1
ATOM 736 O O . PHE A 1 94 ? 11.154 1.786 -9.960 1.00 90.75 94 PHE A O 1
ATOM 743 N N . LEU A 1 95 ? 11.942 2.277 -7.902 1.00 92.00 95 LEU A N 1
ATOM 744 C CA . LEU A 1 95 ? 10.691 2.790 -7.364 1.00 92.00 95 LEU A CA 1
ATOM 745 C C . LEU A 1 95 ? 10.551 4.289 -7.635 1.00 92.00 95 LEU A C 1
ATOM 747 O O . LEU A 1 95 ? 11.338 5.119 -7.169 1.00 92.00 95 LEU A O 1
ATOM 751 N N . ARG A 1 96 ? 9.489 4.644 -8.348 1.00 90.88 96 ARG A N 1
ATOM 752 C CA . ARG A 1 96 ? 9.085 6.022 -8.631 1.00 90.88 96 ARG A CA 1
ATOM 753 C C . ARG A 1 96 ? 8.520 6.671 -7.370 1.00 90.88 96 ARG A C 1
ATOM 755 O O . ARG A 1 96 ? 8.036 5.993 -6.467 1.00 90.88 96 ARG A O 1
ATOM 762 N N . LYS A 1 97 ? 8.477 8.005 -7.350 1.00 91.88 97 LYS A N 1
ATOM 763 C CA . LYS A 1 97 ? 7.903 8.772 -6.231 1.00 91.88 97 LYS A CA 1
ATOM 764 C C . LYS A 1 97 ? 6.471 8.338 -5.888 1.00 91.88 97 LYS A C 1
ATOM 766 O O . LYS A 1 97 ? 6.173 8.065 -4.736 1.00 91.88 97 LYS A O 1
ATOM 771 N N . VAL A 1 98 ? 5.612 8.178 -6.897 1.00 92.69 98 VAL A N 1
ATOM 772 C CA . VAL A 1 98 ? 4.220 7.718 -6.706 1.00 92.69 98 VAL A CA 1
ATOM 773 C C . VAL A 1 98 ? 4.161 6.314 -6.096 1.00 92.69 98 VAL A C 1
ATOM 775 O O . VAL A 1 98 ? 3.272 6.007 -5.310 1.00 92.69 98 VAL A O 1
ATOM 778 N N . GLU A 1 99 ? 5.116 5.451 -6.427 1.00 93.12 99 GLU A N 1
ATOM 779 C CA . GLU A 1 99 ? 5.145 4.083 -5.913 1.00 93.12 99 GLU A CA 1
ATOM 780 C C . GLU A 1 99 ? 5.574 4.065 -4.449 1.00 93.12 99 GLU A C 1
ATOM 782 O O . GLU A 1 99 ? 4.914 3.426 -3.633 1.00 93.12 99 GLU A O 1
ATOM 787 N N . LYS A 1 100 ? 6.613 4.839 -4.115 1.00 93.88 100 LYS A N 1
ATOM 788 C CA . LYS A 1 100 ? 7.117 5.010 -2.747 1.00 93.88 100 LYS A CA 1
ATOM 789 C C . LYS A 1 100 ? 6.093 5.667 -1.824 1.00 93.88 100 LYS A C 1
ATOM 791 O O . LYS A 1 100 ? 5.884 5.184 -0.716 1.00 93.88 100 LYS A O 1
ATOM 796 N N . ASP A 1 101 ? 5.452 6.736 -2.288 1.00 93.25 101 ASP A N 1
ATOM 797 C CA . ASP A 1 101 ? 4.636 7.604 -1.432 1.00 93.25 101 ASP A CA 1
ATOM 798 C C . ASP A 1 101 ? 3.152 7.200 -1.418 1.00 93.25 101 ASP A C 1
ATOM 800 O O . ASP A 1 101 ? 2.425 7.546 -0.487 1.00 93.25 101 ASP A O 1
ATOM 804 N N . VAL A 1 102 ? 2.676 6.473 -2.440 1.00 95.31 102 VAL A N 1
ATOM 805 C CA . VAL A 1 102 ? 1.245 6.159 -2.603 1.00 95.31 102 VAL A CA 1
ATOM 806 C C . VAL A 1 102 ? 0.989 4.665 -2.753 1.00 95.31 102 VAL A C 1
ATOM 808 O O . VAL A 1 102 ? 0.230 4.114 -1.958 1.00 95.31 102 VAL A O 1
ATOM 811 N N . LEU A 1 103 ? 1.582 3.998 -3.751 1.00 94.94 103 LEU A N 1
ATOM 812 C CA . LEU A 1 103 ? 1.170 2.630 -4.106 1.00 94.94 103 LEU A CA 1
ATOM 813 C C . LEU A 1 103 ? 1.632 1.578 -3.095 1.00 94.94 103 LEU A C 1
ATOM 815 O O . LEU A 1 103 ? 0.820 0.749 -2.688 1.00 94.94 103 LEU A O 1
ATOM 819 N N . ILE A 1 104 ? 2.887 1.632 -2.644 1.00 96.50 104 ILE A N 1
ATOM 820 C CA . ILE A 1 104 ? 3.395 0.727 -1.604 1.00 96.50 104 ILE A CA 1
ATOM 821 C C . ILE A 1 104 ? 2.651 0.970 -0.279 1.00 96.50 104 ILE A C 1
ATOM 823 O O . ILE A 1 104 ? 2.077 0.015 0.246 1.00 96.50 104 ILE A O 1
ATOM 827 N N . PRO A 1 105 ? 2.520 2.219 0.222 1.00 96.25 105 PRO A N 1
ATOM 828 C CA . PRO A 1 105 ? 1.662 2.532 1.366 1.00 96.25 105 PRO A CA 1
ATOM 829 C C . PRO A 1 105 ? 0.218 2.038 1.234 1.00 96.25 105 PRO A C 1
ATOM 831 O O . PRO A 1 105 ? -0.377 1.588 2.213 1.00 96.25 105 PRO A O 1
ATOM 834 N N . GLN A 1 106 ? -0.373 2.129 0.041 1.00 95.62 106 GLN A N 1
ATOM 835 C CA . GLN A 1 106 ? -1.722 1.630 -0.212 1.00 95.62 106 GLN A CA 1
ATOM 836 C C . GLN A 1 106 ? -1.775 0.103 -0.110 1.00 95.62 106 GLN A C 1
ATOM 838 O O . GLN A 1 106 ? -2.626 -0.414 0.611 1.00 95.62 106 GLN A O 1
ATOM 843 N N . LYS A 1 107 ? -0.832 -0.606 -0.742 1.00 95.12 107 LYS A N 1
ATOM 844 C CA . LYS A 1 107 ? -0.721 -2.068 -0.652 1.00 95.12 107 LYS A CA 1
ATOM 845 C C . LYS A 1 107 ? -0.527 -2.534 0.792 1.00 95.12 107 LYS A C 1
ATOM 847 O O . LYS A 1 107 ? -1.228 -3.444 1.219 1.00 95.12 107 LYS A O 1
ATOM 852 N N . MET A 1 108 ? 0.337 -1.867 1.561 1.00 96.25 108 MET A N 1
ATOM 853 C CA . MET A 1 108 ? 0.516 -2.142 2.992 1.00 96.25 108 MET A CA 1
ATOM 854 C C . MET A 1 108 ? -0.805 -2.023 3.755 1.00 96.25 108 MET A C 1
ATOM 856 O O . MET A 1 108 ? -1.155 -2.909 4.529 1.00 96.25 108 MET A O 1
ATOM 860 N N . ARG A 1 109 ? -1.573 -0.947 3.528 1.00 95.00 109 ARG A N 1
ATOM 861 C CA . ARG A 1 109 ? -2.873 -0.756 4.190 1.00 95.00 109 ARG A CA 1
ATOM 862 C C . ARG A 1 109 ? -3.882 -1.837 3.822 1.00 95.00 109 ARG A C 1
ATOM 864 O O . ARG A 1 109 ? -4.627 -2.268 4.700 1.00 95.00 109 ARG A O 1
ATOM 871 N N . ASP A 1 110 ? -3.944 -2.233 2.557 1.00 94.25 110 ASP A N 1
ATOM 872 C CA . ASP A 1 110 ? -4.906 -3.233 2.091 1.00 94.25 110 ASP A CA 1
ATOM 873 C C . ASP A 1 110 ? -4.548 -4.623 2.636 1.00 94.25 110 ASP A C 1
ATOM 875 O O . ASP A 1 110 ? -5.378 -5.252 3.293 1.00 94.25 110 ASP A O 1
ATOM 879 N N . LYS A 1 111 ? -3.276 -5.023 2.536 1.00 95.06 111 LYS A N 1
ATOM 880 C CA . LYS A 1 111 ? -2.768 -6.277 3.111 1.00 95.06 111 LYS A CA 1
ATOM 881 C C . LYS A 1 111 ? -2.929 -6.323 4.633 1.00 95.06 111 LYS A C 1
ATOM 883 O O . LYS A 1 111 ? -3.384 -7.321 5.186 1.00 95.06 111 LYS A O 1
ATOM 888 N N . ALA A 1 112 ? -2.650 -5.221 5.333 1.00 95.44 112 ALA A N 1
ATOM 889 C CA . ALA A 1 112 ? -2.835 -5.151 6.781 1.00 95.44 112 ALA A CA 1
ATOM 890 C C . ALA A 1 112 ? -4.307 -5.331 7.194 1.00 95.44 112 ALA A C 1
ATOM 892 O O . ALA A 1 112 ? -4.574 -5.953 8.220 1.00 95.44 112 ALA A O 1
ATOM 893 N N . LYS A 1 113 ? -5.277 -4.837 6.412 1.00 93.31 113 LYS A N 1
ATOM 894 C CA . LYS A 1 113 ? -6.709 -5.067 6.682 1.00 93.31 113 LYS A CA 1
ATOM 895 C C . LYS A 1 113 ? -7.127 -6.517 6.440 1.00 93.31 113 LYS A C 1
ATOM 897 O O . LYS A 1 113 ? -7.985 -7.016 7.168 1.00 93.31 113 LYS A O 1
ATOM 902 N N . GLU A 1 114 ? -6.562 -7.153 5.420 1.00 92.19 114 GLU A N 1
ATOM 903 C CA . GLU A 1 114 ? -6.924 -8.507 4.993 1.00 92.19 114 GLU A CA 1
ATOM 904 C C . GLU A 1 114 ? -6.287 -9.601 5.853 1.00 92.19 114 GLU A C 1
ATOM 906 O O . GLU A 1 114 ? -6.956 -10.588 6.153 1.00 92.19 114 GLU A O 1
ATOM 911 N N . GLU A 1 115 ? -5.036 -9.414 6.285 1.00 93.50 115 GLU A N 1
ATOM 912 C CA . GLU A 1 115 ? -4.255 -10.452 6.970 1.00 93.50 115 GLU A CA 1
ATOM 913 C C . GLU A 1 115 ? -4.047 -10.174 8.468 1.00 93.50 115 GLU A C 1
ATOM 915 O O . GLU A 1 115 ? -4.093 -11.096 9.279 1.00 93.50 115 GLU A O 1
ATOM 920 N N . LYS A 1 116 ? -3.808 -8.915 8.869 1.00 93.19 116 LYS A N 1
ATOM 921 C CA . LYS A 1 116 ? -3.321 -8.593 10.227 1.00 93.19 116 LYS A CA 1
ATOM 922 C C . LYS A 1 116 ? -4.403 -8.043 11.159 1.00 93.19 116 LYS A C 1
ATOM 924 O O . LYS A 1 116 ? -4.537 -8.484 12.295 1.00 93.19 116 LYS A O 1
ATOM 929 N N . CYS A 1 117 ? -5.196 -7.088 10.683 1.00 93.62 117 CYS A N 1
ATOM 930 C CA . CYS A 1 117 ? -6.212 -6.367 11.457 1.00 93.62 117 CYS A CA 1
ATOM 931 C C . CYS A 1 117 ? -7.632 -6.919 11.225 1.00 93.62 117 CYS A C 1
ATOM 933 O O . CYS A 1 117 ? -8.621 -6.183 11.303 1.00 93.62 117 CYS A O 1
ATOM 935 N N . VAL A 1 118 ? -7.756 -8.219 10.930 1.00 92.94 118 VAL A N 1
ATOM 936 C CA . VAL A 1 118 ? -9.025 -8.859 10.537 1.00 92.94 118 VAL A CA 1
ATOM 937 C C . VAL A 1 118 ? -10.088 -8.741 11.626 1.00 92.94 118 VAL A C 1
ATOM 939 O O . VAL A 1 118 ? -11.247 -8.462 11.327 1.00 92.94 118 VAL A O 1
ATOM 942 N N . GLN A 1 119 ? -9.705 -8.899 12.895 1.00 90.38 119 GLN A N 1
ATOM 943 C CA . GLN A 1 119 ? -10.634 -8.816 14.027 1.00 90.38 119 GLN A CA 1
ATOM 944 C C . GLN A 1 119 ? -11.226 -7.409 14.182 1.00 90.38 119 GLN A C 1
ATOM 946 O O . GLN A 1 119 ? -12.420 -7.243 14.446 1.00 90.38 119 GLN A O 1
ATOM 951 N N . GLN A 1 120 ? -10.395 -6.383 13.999 1.00 87.44 120 GLN A N 1
ATOM 952 C CA . GLN A 1 120 ? -10.794 -4.984 14.072 1.00 87.44 120 GLN A CA 1
ATOM 953 C C . GLN A 1 120 ? -11.689 -4.623 12.882 1.00 87.44 120 GLN A C 1
ATOM 955 O O . GLN A 1 120 ? -12.703 -3.962 1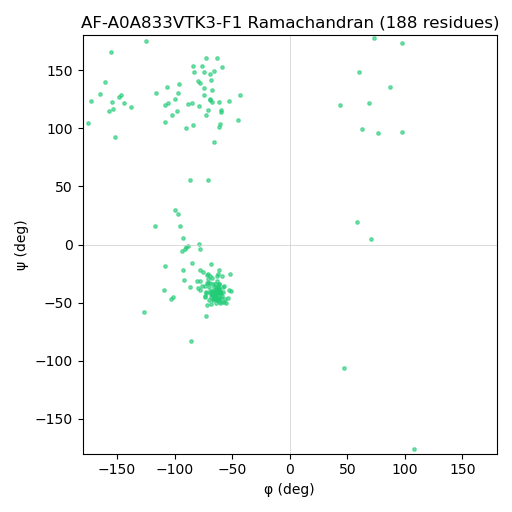3.085 1.00 87.44 120 GLN A O 1
ATOM 960 N N . VAL A 1 121 ? -11.355 -5.089 11.671 1.00 85.69 121 VAL A N 1
ATOM 961 C CA . VAL A 1 121 ? -12.118 -4.816 10.440 1.00 85.69 121 VAL A CA 1
ATOM 962 C C . VAL A 1 121 ? -13.443 -5.582 10.407 1.00 85.69 121 VAL A C 1
ATOM 964 O O . VAL A 1 121 ? -14.500 -4.956 10.354 1.00 85.69 121 VAL A O 1
ATOM 967 N N . LYS A 1 122 ? -13.404 -6.922 10.420 1.00 82.88 122 LYS A N 1
ATOM 968 C CA . LYS A 1 122 ? -14.581 -7.782 10.198 1.00 82.88 122 LYS A CA 1
ATOM 969 C C . LYS A 1 122 ? -15.457 -7.940 11.437 1.00 82.88 122 LYS A C 1
ATOM 971 O O . LYS A 1 122 ? -16.660 -8.087 11.281 1.00 82.88 122 LYS A O 1
ATOM 976 N N . GLY A 1 123 ? -14.869 -7.903 12.632 1.00 81.06 123 GLY A N 1
ATOM 977 C CA . GLY A 1 123 ? -15.614 -7.995 13.885 1.00 81.06 123 GLY A CA 1
ATOM 978 C C . GLY A 1 123 ? -16.111 -6.625 14.330 1.00 81.06 123 GLY A C 1
ATOM 979 O O . GLY A 1 123 ? -17.238 -6.227 14.068 1.00 81.06 123 GLY A O 1
ATOM 980 N N . LYS A 1 124 ? -15.243 -5.858 14.993 1.00 83.50 124 LYS A N 1
ATOM 981 C CA . LYS A 1 124 ? -15.666 -4.663 15.744 1.00 83.50 124 LYS A CA 1
ATOM 982 C C . LYS A 1 124 ? -16.169 -3.534 14.841 1.00 83.50 124 LYS A C 1
ATOM 984 O O . LYS A 1 124 ? -17.260 -3.008 15.057 1.00 83.50 124 LYS A O 1
ATOM 989 N N . PHE A 1 125 ? -15.387 -3.163 13.829 1.00 87.19 125 PHE A N 1
ATOM 990 C CA . PHE A 1 125 ? -15.715 -2.031 12.968 1.00 87.19 125 PHE A CA 1
ATOM 991 C C . PHE A 1 125 ? -16.896 -2.345 12.045 1.00 87.19 125 PHE A C 1
ATOM 993 O O . PHE A 1 125 ? -17.873 -1.603 12.065 1.00 87.19 125 PHE A O 1
ATOM 1000 N N . SER A 1 126 ? -16.863 -3.460 11.301 1.00 86.62 126 SER A N 1
ATOM 1001 C CA . SER A 1 126 ? -17.962 -3.843 10.399 1.00 86.62 126 SER A CA 1
ATOM 1002 C C . SER A 1 126 ? -19.297 -4.000 11.132 1.00 86.62 126 SER A C 1
ATOM 1004 O O . SER A 1 126 ? -20.318 -3.526 10.634 1.00 86.62 126 SER A O 1
ATOM 1006 N N . ASP A 1 127 ? -19.313 -4.591 12.328 1.00 89.25 127 ASP A N 1
ATOM 1007 C CA . ASP A 1 127 ? -20.565 -4.762 13.068 1.00 89.25 127 ASP A CA 1
ATOM 1008 C C . ASP A 1 127 ? -21.078 -3.451 13.664 1.00 89.25 127 ASP A C 1
ATOM 1010 O O . ASP A 1 127 ? -22.288 -3.210 13.655 1.00 89.25 127 ASP A O 1
ATOM 1014 N N . CYS A 1 128 ? -20.187 -2.562 14.118 1.00 88.12 128 CYS A N 1
ATOM 1015 C CA . CYS A 1 128 ? -20.592 -1.206 14.484 1.00 88.12 128 CYS A CA 1
ATOM 1016 C C . CYS A 1 128 ? -21.183 -0.474 13.278 1.00 88.12 128 CYS A C 1
ATOM 1018 O O . CYS A 1 128 ? -22.220 0.181 13.392 1.00 88.12 128 CYS A O 1
ATOM 1020 N N . CYS A 1 129 ? -20.572 -0.644 12.104 1.00 86.12 129 CYS A N 1
ATOM 1021 C CA . CYS A 1 129 ? -21.048 -0.036 10.880 1.00 86.12 129 CYS A CA 1
ATOM 1022 C C . CYS A 1 129 ? -22.474 -0.491 10.522 1.00 86.12 129 CYS A C 1
ATOM 1024 O O . CYS A 1 129 ? -23.375 0.331 10.351 1.00 86.12 129 CYS A O 1
ATOM 1026 N N . LYS A 1 130 ? -22.724 -1.804 10.520 1.00 87.06 130 LYS A N 1
ATOM 1027 C CA . LYS A 1 130 ? -24.064 -2.362 10.258 1.00 87.06 130 LYS A CA 1
ATOM 1028 C C . LYS A 1 130 ? -25.127 -1.833 11.231 1.00 87.06 130 LYS A C 1
ATOM 1030 O O . LYS A 1 130 ? -26.266 -1.619 10.834 1.00 87.06 130 LYS A O 1
ATOM 1035 N N . LYS A 1 131 ? -24.765 -1.600 12.499 1.00 87.25 131 LYS A N 1
ATOM 1036 C CA . LYS A 1 131 ? -25.686 -1.089 13.532 1.00 87.25 131 LYS A CA 1
ATOM 1037 C C . LYS A 1 131 ? -25.929 0.418 13.422 1.00 87.25 131 LYS A C 1
ATOM 1039 O O . LYS A 1 131 ? -27.042 0.884 13.645 1.00 87.25 131 LYS A O 1
ATOM 1044 N N . ALA A 1 132 ? -24.890 1.191 13.114 1.00 82.94 132 ALA A N 1
ATOM 1045 C CA . ALA A 1 132 ? -24.946 2.650 13.132 1.00 82.94 132 ALA A CA 1
ATOM 1046 C C . ALA A 1 132 ? -25.488 3.270 11.831 1.00 82.94 132 ALA A C 1
ATOM 1048 O O . ALA A 1 132 ? -25.875 4.439 11.858 1.00 82.94 132 ALA A O 1
ATOM 1049 N N . ASN A 1 133 ? -25.551 2.517 10.724 1.00 80.12 133 ASN A N 1
ATOM 1050 C CA . ASN A 1 133 ? -26.091 2.942 9.424 1.00 80.12 133 ASN A CA 1
ATOM 1051 C C . ASN A 1 133 ? -25.566 4.314 8.968 1.00 80.12 133 ASN A C 1
ATOM 1053 O O . ASN A 1 133 ? -24.415 4.436 8.583 1.00 80.12 133 ASN A O 1
ATOM 1057 N N . VAL A 1 134 ? -26.371 5.377 9.015 1.00 81.19 134 VAL A N 1
ATOM 1058 C CA . VAL A 1 134 ? -25.945 6.717 8.568 1.00 81.19 134 VAL A CA 1
ATOM 1059 C C . VAL A 1 134 ? -25.052 7.417 9.611 1.00 81.19 134 VAL A C 1
ATOM 1061 O O . VAL A 1 134 ? -24.242 8.276 9.277 1.00 81.19 134 VAL A O 1
ATOM 1064 N N . LEU A 1 135 ? -25.122 7.013 10.884 1.00 81.56 135 LEU A N 1
ATOM 1065 C CA . LEU A 1 135 ? -24.429 7.659 12.007 1.00 81.56 135 LEU A CA 1
ATOM 1066 C C . LEU A 1 135 ? -23.073 7.020 12.362 1.00 81.56 135 LEU A C 1
ATOM 1068 O O . LEU A 1 135 ? -22.534 7.277 13.443 1.00 81.56 135 LEU A O 1
ATOM 1072 N N . MET A 1 136 ? -22.482 6.201 11.485 1.00 77.94 136 MET A N 1
ATOM 1073 C CA . MET A 1 136 ? -21.253 5.444 11.812 1.00 77.94 136 MET A CA 1
ATOM 1074 C C . MET A 1 136 ? -20.074 6.348 12.145 1.00 77.94 136 MET A C 1
ATOM 1076 O O . MET A 1 136 ? -19.301 6.052 13.052 1.00 77.94 136 MET A O 1
ATOM 1080 N N . GLY A 1 137 ? -19.958 7.477 11.443 1.00 76.06 137 GLY A N 1
ATOM 1081 C CA . GLY A 1 137 ? -18.897 8.451 11.674 1.00 76.06 137 GLY A CA 1
ATOM 1082 C C . GLY A 1 137 ? -18.921 9.046 13.080 1.00 76.06 137 GLY A C 1
ATOM 1083 O O . GLY A 1 137 ? -17.890 9.514 13.543 1.00 76.06 137 GLY A O 1
ATOM 1084 N N . PHE A 1 138 ? -20.053 9.007 13.783 1.00 82.81 138 PHE A N 1
ATOM 1085 C CA . PHE A 1 138 ? -20.164 9.488 15.160 1.00 82.81 138 PHE A CA 1
ATOM 1086 C C . PHE A 1 138 ? -20.152 8.337 16.163 1.00 82.81 138 PHE A C 1
ATOM 1088 O O . PHE A 1 138 ? -19.406 8.392 17.137 1.00 82.81 138 PHE A O 1
ATOM 1095 N N . LYS A 1 139 ? -20.917 7.269 15.905 1.00 85.06 139 LYS A N 1
ATOM 1096 C CA . LYS A 1 139 ? -21.060 6.156 16.854 1.00 85.06 139 LYS A CA 1
ATOM 1097 C C . LYS A 1 139 ? -19.871 5.192 16.871 1.00 85.06 139 LYS A C 1
ATOM 1099 O O . LYS A 1 139 ? -19.550 4.683 17.934 1.00 85.06 139 LYS A O 1
ATOM 1104 N N . CYS A 1 140 ? -19.178 4.995 15.748 1.00 91.12 140 CYS A N 1
ATOM 1105 C CA . CYS A 1 140 ? -18.091 4.011 15.627 1.00 91.12 140 CYS A CA 1
ATOM 1106 C C . CYS A 1 140 ? -16.689 4.614 15.804 1.00 91.12 140 CYS A C 1
ATOM 1108 O O . CYS A 1 140 ? -15.707 4.129 15.235 1.00 91.12 140 CYS A O 1
ATOM 1110 N N . ARG A 1 141 ? -16.571 5.727 16.542 1.00 89.62 141 ARG A N 1
ATOM 1111 C CA . ARG A 1 141 ? -15.288 6.424 16.747 1.00 89.62 141 ARG A CA 1
ATOM 1112 C C . ARG A 1 141 ? -14.279 5.547 17.482 1.00 89.62 141 ARG A C 1
ATOM 1114 O O . ARG A 1 141 ? -13.114 5.537 17.098 1.00 89.62 141 ARG A O 1
ATOM 1121 N N . LYS A 1 142 ? -14.728 4.793 18.488 1.00 91.38 142 LYS A N 1
ATOM 1122 C CA . LYS A 1 142 ? -13.872 3.931 19.311 1.00 91.38 142 LYS A CA 1
ATOM 1123 C C . LYS A 1 142 ? -13.294 2.775 18.494 1.00 91.38 142 LYS A C 1
ATOM 1125 O O . LYS A 1 142 ? -12.087 2.547 18.508 1.00 91.38 142 LYS A O 1
ATOM 1130 N N . GLU A 1 143 ? -14.143 2.091 17.736 1.00 91.38 143 GLU A N 1
ATOM 1131 C CA . GLU A 1 143 ? -13.775 0.979 16.858 1.00 91.38 143 GLU A CA 1
ATOM 1132 C C . GLU A 1 143 ? -12.843 1.457 15.742 1.00 91.38 143 GLU A C 1
ATOM 1134 O O . GLU A 1 143 ? -11.858 0.792 15.429 1.00 91.38 143 GLU A O 1
ATOM 1139 N N . ASN A 1 144 ? -13.108 2.643 15.185 1.00 89.62 144 ASN A N 1
ATOM 1140 C CA . ASN A 1 144 ? -12.249 3.253 14.175 1.00 89.62 144 ASN A CA 1
ATOM 1141 C C . ASN A 1 144 ? -10.868 3.628 14.732 1.00 89.62 144 ASN A C 1
ATOM 1143 O O . ASN A 1 144 ? -9.865 3.408 14.061 1.00 89.62 144 ASN A O 1
ATOM 1147 N N . SER A 1 145 ? -10.789 4.173 15.949 1.00 92.31 145 SER A N 1
ATOM 1148 C CA . SER A 1 145 ? -9.503 4.469 16.592 1.00 92.31 145 SER A CA 1
ATOM 1149 C C . SER A 1 145 ? -8.689 3.197 16.826 1.00 92.31 145 SER A C 1
ATOM 1151 O O . SER A 1 145 ? -7.515 3.166 16.469 1.00 92.31 145 SER A O 1
ATOM 1153 N N . ALA A 1 146 ? -9.320 2.122 17.309 1.00 92.81 146 ALA A N 1
ATOM 1154 C CA . ALA A 1 146 ? -8.655 0.829 17.483 1.00 92.81 146 ALA A CA 1
ATOM 1155 C C . ALA A 1 146 ? -8.167 0.233 16.148 1.00 92.81 146 ALA A C 1
ATOM 1157 O O . ALA A 1 146 ? -7.081 -0.343 16.072 1.00 92.81 146 ALA A O 1
ATOM 1158 N N . LEU A 1 147 ? -8.946 0.388 15.071 1.00 92.06 147 LEU A N 1
ATOM 1159 C CA . LEU A 1 147 ? -8.532 -0.034 13.733 1.00 92.06 147 LEU A CA 1
ATOM 1160 C C . LEU A 1 147 ? -7.342 0.791 13.221 1.00 92.06 147 LEU A C 1
ATOM 1162 O O . LEU A 1 147 ? -6.378 0.224 12.712 1.00 92.06 147 LEU A O 1
ATOM 1166 N N . LYS A 1 148 ? -7.386 2.119 13.372 1.00 92.88 148 LYS A N 1
ATOM 1167 C CA . LYS A 1 148 ? -6.281 3.010 12.990 1.00 92.88 148 LYS A CA 1
ATOM 1168 C C . LYS A 1 148 ? -5.004 2.688 13.749 1.00 92.88 148 LYS A C 1
ATOM 1170 O O . LYS A 1 148 ? -3.941 2.671 13.143 1.00 92.88 148 LYS A O 1
ATOM 1175 N N . GLU A 1 149 ? -5.112 2.407 15.042 1.00 95.06 149 GLU A N 1
ATOM 1176 C CA . GLU A 1 149 ? -3.973 2.014 15.863 1.00 95.06 149 GLU A CA 1
ATOM 1177 C C . GLU A 1 149 ? -3.348 0.710 15.353 1.00 95.06 149 GLU A C 1
ATOM 1179 O O . GLU A 1 149 ? -2.137 0.654 15.150 1.00 95.06 149 GLU A O 1
ATOM 1184 N N . CYS A 1 150 ? -4.169 -0.303 15.049 1.00 94.50 150 CYS A N 1
ATOM 1185 C CA . CYS A 1 150 ? -3.692 -1.551 14.451 1.00 94.50 150 CYS A CA 1
ATOM 1186 C C . CYS A 1 150 ? -2.944 -1.301 13.133 1.00 94.50 150 CYS A C 1
ATOM 1188 O O . CYS A 1 150 ? -1.823 -1.771 12.961 1.00 94.50 150 CYS A O 1
ATOM 1190 N N . LEU A 1 151 ? -3.530 -0.516 12.223 1.00 94.00 151 LEU A N 1
ATOM 1191 C CA . LEU A 1 151 ? -2.914 -0.210 10.929 1.00 94.00 151 LEU A CA 1
ATOM 1192 C C . LEU A 1 151 ? -1.631 0.618 11.066 1.00 94.00 151 LEU A C 1
ATOM 1194 O O . LEU A 1 151 ? -0.692 0.400 10.309 1.00 94.00 151 LEU A O 1
ATOM 1198 N N . SER A 1 152 ? -1.578 1.545 12.025 1.00 94.88 152 SER A N 1
ATOM 1199 C CA . SER A 1 152 ? -0.403 2.387 12.275 1.00 94.88 152 SER A CA 1
ATOM 1200 C C . SER A 1 152 ? 0.812 1.559 12.698 1.00 94.88 152 SER A C 1
ATOM 1202 O O . SER A 1 152 ? 1.921 1.823 12.243 1.00 94.88 152 SER A O 1
ATOM 1204 N N . ARG A 1 153 ? 0.610 0.510 13.509 1.00 95.62 153 ARG A N 1
ATOM 1205 C CA . ARG A 1 153 ? 1.695 -0.397 13.920 1.00 95.62 153 ARG A CA 1
ATOM 1206 C C . ARG A 1 153 ? 2.360 -1.054 12.708 1.00 95.62 153 ARG A C 1
ATOM 1208 O O . ARG A 1 153 ? 3.567 -0.949 12.556 1.00 95.62 153 ARG A O 1
ATOM 1215 N N . TRP A 1 154 ? 1.5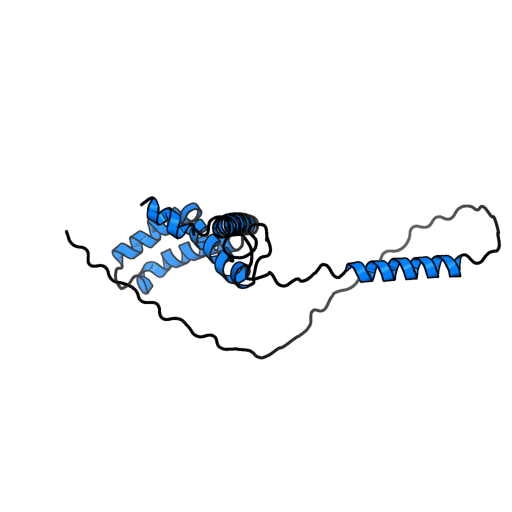62 -1.625 11.804 1.00 95.38 154 TRP A N 1
ATOM 1216 C CA . TRP A 1 154 ? 2.066 -2.266 10.581 1.00 95.38 154 TRP A CA 1
ATOM 1217 C C . TRP A 1 154 ? 2.590 -1.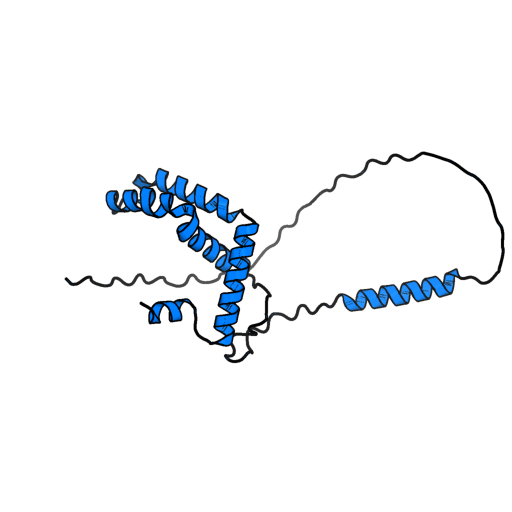277 9.543 1.00 95.38 154 TRP A C 1
ATOM 1219 O O . TRP A 1 154 ? 3.445 -1.619 8.738 1.00 95.38 154 TRP A O 1
ATOM 1229 N N . TYR A 1 155 ? 2.095 -0.041 9.540 1.00 93.81 155 TYR A N 1
ATOM 1230 C CA . TYR A 1 155 ? 2.596 0.984 8.631 1.00 93.81 155 TYR A CA 1
ATOM 1231 C C . TYR A 1 155 ? 4.045 1.391 8.934 1.00 93.81 155 TYR A C 1
ATOM 1233 O O . TYR A 1 155 ? 4.794 1.715 8.015 1.00 93.81 155 TYR A O 1
ATOM 1241 N N . ASN A 1 156 ? 4.429 1.376 10.212 1.00 94.75 156 ASN A N 1
ATOM 1242 C CA . ASN A 1 156 ? 5.774 1.739 10.660 1.00 94.75 156 ASN A CA 1
ATOM 1243 C C . ASN A 1 156 ? 6.741 0.545 10.708 1.00 94.75 156 ASN A C 1
ATOM 1245 O O . ASN A 1 156 ? 7.912 0.728 11.028 1.00 94.75 156 ASN A O 1
ATOM 1249 N N . ASP A 1 157 ? 6.262 -0.656 10.394 1.00 96.00 157 ASP A N 1
ATOM 1250 C CA . ASP A 1 157 ? 7.061 -1.875 10.360 1.00 96.00 157 ASP A CA 1
ATOM 1251 C C . ASP A 1 157 ? 7.888 -1.934 9.060 1.00 96.00 157 ASP A C 1
ATOM 1253 O O . ASP A 1 157 ? 7.342 -1.876 7.950 1.00 96.00 157 ASP A O 1
ATOM 1257 N N . SER A 1 158 ? 9.219 -1.977 9.195 1.00 95.81 158 SER A N 1
ATOM 1258 C CA . SER A 1 158 ? 10.154 -1.975 8.062 1.00 95.81 158 SER A CA 1
ATOM 1259 C C . SER A 1 158 ? 10.064 -3.248 7.233 1.00 95.81 158 SER A C 1
ATOM 1261 O O . SER A 1 158 ? 10.071 -3.177 6.003 1.00 95.81 158 SER A O 1
ATOM 1263 N N . ASP A 1 159 ? 9.921 -4.389 7.896 1.00 96.69 159 ASP A N 1
ATOM 1264 C CA . ASP A 1 159 ? 9.972 -5.709 7.271 1.00 96.69 159 ASP A CA 1
ATOM 1265 C C . ASP A 1 159 ? 8.694 -5.935 6.461 1.00 96.69 159 ASP A C 1
ATOM 1267 O O . ASP A 1 159 ? 8.719 -6.368 5.307 1.00 96.69 159 ASP A O 1
ATOM 1271 N N . PHE A 1 160 ? 7.554 -5.518 7.015 1.00 96.44 160 PHE A N 1
ATOM 1272 C CA . PHE A 1 160 ? 6.278 -5.517 6.317 1.00 96.44 160 PHE A CA 1
ATOM 1273 C C . PHE A 1 160 ? 6.283 -4.580 5.106 1.00 96.44 160 PHE A C 1
ATOM 1275 O O . PHE A 1 160 ? 5.707 -4.900 4.059 1.00 96.44 160 PHE A O 1
ATOM 1282 N N . LYS A 1 161 ? 6.944 -3.421 5.216 1.00 96.31 161 LYS A N 1
ATOM 1283 C CA . LYS A 1 161 ? 7.111 -2.496 4.091 1.00 96.31 161 LYS A CA 1
ATOM 1284 C C . LYS A 1 161 ? 7.962 -3.110 2.984 1.00 96.31 161 LYS A C 1
ATOM 1286 O O . LYS A 1 161 ? 7.602 -2.969 1.812 1.00 96.31 161 LYS A O 1
ATOM 1291 N N . GLU A 1 162 ? 9.060 -3.775 3.326 1.00 96.81 162 GLU A N 1
ATOM 1292 C CA . GLU A 1 162 ? 9.924 -4.456 2.361 1.00 96.81 162 GLU A CA 1
ATOM 1293 C C . GLU A 1 162 ? 9.179 -5.596 1.661 1.00 96.81 162 GLU A C 1
ATOM 1295 O O . GLU A 1 162 ? 9.134 -5.629 0.429 1.00 96.81 162 GLU A O 1
ATOM 1300 N N . GLN A 1 163 ? 8.469 -6.436 2.418 1.00 96.88 163 GLN A N 1
ATOM 1301 C CA . GLN A 1 163 ? 7.623 -7.492 1.861 1.00 96.88 163 GLN A CA 1
ATOM 1302 C C . GLN A 1 163 ? 6.596 -6.929 0.865 1.00 96.88 163 GLN A C 1
ATOM 1304 O O . GLN A 1 163 ? 6.492 -7.394 -0.271 1.00 96.88 163 GLN A O 1
ATOM 1309 N N . CYS A 1 164 ? 5.852 -5.889 1.258 1.00 96.94 164 CYS A N 1
ATOM 1310 C CA . CYS A 1 164 ? 4.865 -5.256 0.379 1.00 96.94 164 CYS A CA 1
ATOM 1311 C C . CYS A 1 164 ? 5.511 -4.618 -0.859 1.00 96.94 164 CYS A C 1
ATOM 1313 O O . CYS A 1 164 ? 4.887 -4.553 -1.920 1.00 96.94 164 CYS A O 1
ATOM 1315 N N . THR A 1 165 ? 6.745 -4.132 -0.730 1.00 96.25 165 THR A N 1
ATOM 1316 C CA . THR A 1 165 ? 7.512 -3.559 -1.838 1.00 96.25 165 THR A CA 1
ATOM 1317 C C . THR A 1 165 ? 7.894 -4.634 -2.847 1.00 96.25 165 THR A C 1
ATOM 1319 O O . THR A 1 165 ? 7.691 -4.427 -4.043 1.00 96.25 165 THR A O 1
ATOM 1322 N N . GLN A 1 166 ? 8.380 -5.786 -2.383 1.00 96.62 166 GLN A N 1
ATOM 1323 C CA . GLN A 1 166 ? 8.727 -6.903 -3.257 1.00 96.62 166 GLN A CA 1
ATOM 1324 C C . GLN A 1 166 ? 7.488 -7.436 -3.987 1.00 96.62 166 GLN A C 1
ATOM 1326 O O . GLN A 1 166 ? 7.484 -7.501 -5.213 1.00 96.62 166 GLN A O 1
ATOM 1331 N N . GLU A 1 167 ? 6.387 -7.665 -3.263 1.00 95.62 167 GLU A N 1
ATOM 1332 C CA . GLU A 1 167 ? 5.112 -8.082 -3.865 1.00 95.62 167 GLU A CA 1
ATOM 1333 C C . GLU A 1 167 ? 4.604 -7.071 -4.911 1.00 95.62 167 GLU A C 1
ATOM 1335 O O . GLU A 1 167 ? 4.031 -7.448 -5.933 1.00 95.62 167 GLU A O 1
ATOM 1340 N N . TYR A 1 168 ? 4.799 -5.767 -4.680 1.00 95.56 168 TYR A N 1
ATOM 1341 C CA . TYR A 1 168 ? 4.464 -4.733 -5.662 1.00 95.56 168 TYR A CA 1
ATOM 1342 C C . TYR A 1 168 ? 5.352 -4.798 -6.911 1.00 95.56 168 TYR A C 1
ATOM 1344 O O . TYR A 1 168 ? 4.843 -4.666 -8.026 1.00 95.56 168 TYR A O 1
ATOM 1352 N N . LEU A 1 169 ? 6.662 -4.984 -6.740 1.00 95.25 169 LEU A N 1
ATOM 1353 C CA . LEU A 1 169 ? 7.603 -5.093 -7.854 1.00 95.25 169 LEU A CA 1
ATOM 1354 C C . LEU A 1 169 ? 7.313 -6.324 -8.714 1.00 95.25 169 LEU A C 1
ATOM 1356 O O . LEU A 1 169 ? 7.322 -6.204 -9.938 1.00 95.25 169 LEU A O 1
ATOM 1360 N N . ASP A 1 170 ? 6.977 -7.454 -8.096 1.00 94.75 170 ASP A N 1
ATOM 1361 C CA . ASP A 1 170 ? 6.630 -8.689 -8.802 1.00 94.75 170 ASP A CA 1
ATOM 1362 C C . ASP A 1 170 ? 5.347 -8.510 -9.628 1.00 94.75 170 ASP A C 1
ATOM 1364 O O . ASP A 1 170 ? 5.316 -8.800 -10.825 1.00 94.75 170 ASP A O 1
ATOM 1368 N N . GLU A 1 171 ? 4.299 -7.927 -9.035 1.00 94.19 171 GLU A N 1
ATOM 1369 C CA . GLU A 1 171 ? 3.055 -7.607 -9.748 1.00 94.19 171 GLU A CA 1
ATOM 1370 C C . GLU A 1 171 ? 3.274 -6.610 -10.892 1.00 94.19 171 GLU A C 1
ATOM 1372 O O . GLU A 1 171 ? 2.660 -6.724 -11.958 1.00 94.19 171 GLU A O 1
ATOM 1377 N N . ARG A 1 172 ? 4.148 -5.620 -10.683 1.00 93.62 172 ARG A N 1
ATOM 1378 C CA . ARG A 1 172 ? 4.513 -4.635 -11.705 1.00 93.62 172 ARG A CA 1
ATOM 1379 C C . ARG A 1 172 ? 5.297 -5.288 -12.840 1.00 93.62 172 ARG A C 1
ATOM 1381 O O . ARG A 1 172 ? 5.034 -4.966 -14.000 1.00 93.62 172 ARG A O 1
ATOM 1388 N N . SER A 1 173 ? 6.239 -6.173 -12.523 1.00 93.50 173 SER A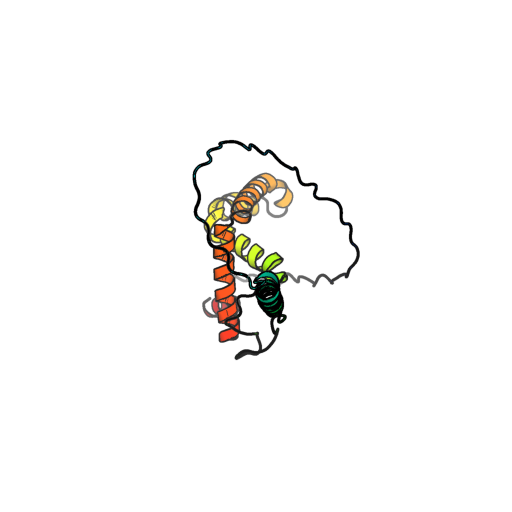 N 1
ATOM 1389 C CA . SER A 1 173 ? 7.013 -6.930 -13.509 1.00 93.50 173 SER A CA 1
ATOM 1390 C C . SER A 1 173 ? 6.082 -7.777 -14.372 1.00 93.50 173 SER A C 1
ATOM 1392 O O . SER A 1 173 ? 6.120 -7.688 -15.601 1.00 93.50 173 SER A O 1
ATOM 1394 N N . GLU A 1 174 ? 5.138 -8.477 -13.740 1.00 93.25 174 GLU A N 1
ATOM 1395 C CA . GLU A 1 174 ? 4.158 -9.303 -14.438 1.00 93.25 174 GLU A CA 1
ATOM 1396 C C . GLU A 1 174 ? 3.231 -8.482 -15.335 1.00 93.25 174 GLU A C 1
ATOM 1398 O O . GLU A 1 174 ? 2.972 -8.851 -16.484 1.00 93.25 174 GLU A O 1
ATOM 1403 N N . TYR A 1 175 ? 2.779 -7.324 -14.850 1.00 93.06 175 TYR A N 1
ATOM 1404 C CA . TYR A 1 175 ? 1.974 -6.402 -15.644 1.00 93.06 175 TYR A CA 1
ATOM 1405 C C . TYR A 1 175 ? 2.731 -5.892 -16.875 1.00 93.06 175 TYR A C 1
ATOM 1407 O O . TYR A 1 175 ? 2.158 -5.803 -17.958 1.00 93.06 175 TYR A O 1
ATOM 1415 N N . ARG A 1 176 ? 4.025 -5.585 -16.741 1.00 92.31 176 ARG A N 1
ATOM 1416 C CA . ARG A 1 176 ? 4.863 -5.155 -17.870 1.00 92.31 176 ARG A CA 1
ATOM 1417 C C . ARG A 1 176 ? 5.157 -6.287 -18.849 1.00 92.31 176 ARG A C 1
ATOM 1419 O O . ARG A 1 176 ? 5.252 -6.026 -20.046 1.00 92.31 176 ARG A O 1
ATOM 1426 N N . ARG A 1 177 ? 5.275 -7.522 -18.350 1.00 91.19 177 ARG A N 1
ATOM 1427 C CA . ARG A 1 177 ? 5.525 -8.733 -19.141 1.00 91.19 177 ARG A CA 1
ATOM 1428 C C . ARG A 1 177 ? 4.309 -9.172 -19.952 1.00 91.19 177 ARG A C 1
ATOM 1430 O O . ARG A 1 177 ? 4.478 -9.557 -21.099 1.00 91.19 177 ARG A O 1
ATOM 1437 N N . THR A 1 178 ? 3.112 -9.113 -19.367 1.00 91.69 178 THR A N 1
ATOM 1438 C CA . THR A 1 178 ? 1.880 -9.675 -19.960 1.00 91.69 178 THR A CA 1
ATOM 1439 C C . THR A 1 178 ? 0.884 -8.634 -20.461 1.00 91.69 178 THR A C 1
ATOM 1441 O O . THR A 1 178 ? -0.049 -8.964 -21.190 1.00 91.69 178 THR A O 1
ATOM 1444 N N . GLY A 1 179 ? 1.001 -7.382 -20.011 1.00 89.69 179 GLY A N 1
ATOM 1445 C CA . GLY A 1 179 ? 0.006 -6.338 -20.257 1.00 89.69 179 GLY A CA 1
ATOM 1446 C C . GLY A 1 179 ? -1.313 -6.524 -19.491 1.00 89.69 179 GLY A C 1
ATOM 1447 O O . GLY A 1 179 ? -2.254 -5.751 -19.690 1.00 89.69 179 GLY A O 1
ATOM 1448 N N . ILE A 1 180 ? -1.424 -7.527 -18.611 1.00 88.62 180 ILE A N 1
ATOM 1449 C CA . ILE A 1 180 ? -2.648 -7.840 -17.862 1.00 88.62 180 ILE A CA 1
ATOM 1450 C C . ILE A 1 180 ? -2.451 -7.456 -16.399 1.00 88.62 180 ILE A C 1
ATOM 1452 O O . ILE A 1 180 ? -1.564 -7.955 -15.715 1.00 88.62 180 ILE A O 1
ATOM 1456 N N . SER A 1 181 ? -3.279 -6.542 -15.889 1.00 87.88 181 SER A N 1
ATOM 1457 C CA . SER A 1 181 ? -3.194 -6.143 -14.482 1.00 87.88 181 SER A CA 1
ATOM 1458 C C . SER A 1 181 ? -3.763 -7.227 -13.567 1.00 87.88 181 SER A C 1
ATOM 1460 O O . SER A 1 181 ? -4.751 -7.880 -13.913 1.00 87.88 181 SER A O 1
ATOM 1462 N N . LYS A 1 182 ? -3.219 -7.360 -12.349 1.00 85.50 182 LYS A N 1
ATOM 1463 C CA . LYS A 1 182 ? -3.739 -8.292 -11.329 1.00 85.50 182 LYS A CA 1
ATOM 1464 C C . LYS A 1 182 ? -5.246 -8.132 -11.116 1.00 85.50 182 LYS A C 1
ATOM 1466 O O . LYS A 1 182 ? -5.971 -9.113 -11.039 1.00 85.50 182 LYS A O 1
ATOM 1471 N N . LYS A 1 183 ? -5.753 -6.894 -11.112 1.00 82.56 183 LYS A N 1
ATOM 1472 C CA . LYS A 1 183 ? -7.195 -6.618 -11.001 1.00 82.56 183 LYS A CA 1
ATOM 1473 C C . LYS A 1 183 ? -8.000 -7.200 -12.169 1.00 82.56 183 LYS A C 1
ATOM 1475 O O . LYS A 1 183 ? -9.090 -7.721 -11.954 1.00 82.56 183 LYS A O 1
ATOM 1480 N N . LYS A 1 184 ? -7.481 -7.104 -13.398 1.00 80.69 184 LYS A N 1
ATOM 1481 C CA . LYS A 1 184 ? -8.113 -7.700 -14.583 1.00 80.69 184 LYS A CA 1
ATOM 1482 C C . LYS A 1 184 ? -8.090 -9.228 -14.502 1.00 80.69 184 LYS A C 1
ATOM 1484 O O . LYS A 1 184 ? -9.098 -9.844 -14.820 1.00 80.69 184 LYS A O 1
ATOM 1489 N N . TYR A 1 185 ? -6.990 -9.807 -14.020 1.00 82.06 185 TYR A N 1
ATOM 1490 C CA . TYR A 1 185 ? -6.875 -11.248 -13.793 1.00 82.06 185 TYR A CA 1
ATOM 1491 C C . TYR A 1 185 ? -7.899 -11.754 -12.767 1.00 82.06 185 TYR A C 1
ATOM 1493 O O . TYR A 1 185 ? -8.653 -12.674 -13.058 1.00 82.06 185 TYR A O 1
ATOM 1501 N N . MET A 1 186 ? -8.016 -11.084 -11.616 1.00 81.31 186 MET A N 1
ATOM 1502 C CA . MET A 1 186 ? -8.987 -11.457 -10.576 1.00 81.31 186 MET A CA 1
ATOM 1503 C C . MET A 1 186 ? -10.438 -11.377 -11.066 1.00 81.31 186 MET A C 1
ATOM 1505 O O . MET A 1 186 ? -11.249 -12.210 -10.689 1.00 81.31 186 MET A O 1
ATOM 1509 N N . ARG A 1 187 ? -10.763 -10.422 -11.951 1.00 80.38 187 ARG A N 1
ATOM 1510 C CA . ARG A 1 187 ? -12.101 -10.322 -12.560 1.00 80.38 187 ARG A CA 1
ATOM 1511 C C . ARG A 1 187 ? -12.431 -11.487 -13.499 1.00 80.38 187 ARG A C 1
ATOM 1513 O O . ARG A 1 187 ? -13.602 -11.778 -13.685 1.00 80.38 187 ARG A O 1
ATOM 1520 N N . TYR A 1 188 ? -11.438 -12.107 -14.133 1.00 78.62 188 TYR A N 1
ATOM 1521 C CA . TYR A 1 188 ? -11.678 -13.269 -14.996 1.00 78.62 188 TYR A CA 1
ATOM 1522 C C . TYR A 1 188 ? -11.967 -14.541 -14.183 1.00 78.62 188 TYR A C 1
ATOM 1524 O O . TYR A 1 188 ? -12.597 -15.460 -14.690 1.00 78.62 188 TYR A O 1
ATOM 1532 N N . GLN A 1 189 ? -11.508 -14.592 -12.930 1.00 72.62 189 GLN A N 1
ATOM 1533 C CA . GLN A 1 189 ? -11.663 -15.756 -12.055 1.00 72.62 189 GLN A CA 1
ATOM 1534 C C . GLN A 1 189 ? -12.901 -15.702 -11.143 1.00 72.62 189 GLN A C 1
ATOM 1536 O O . GLN A 1 189 ? -13.156 -16.670 -10.431 1.00 72.62 189 GLN A O 1
ATOM 1541 N N . SER A 1 190 ? -13.640 -14.586 -11.141 1.00 58.19 190 SER A N 1
ATOM 1542 C CA . SER A 1 190 ? -14.868 -14.369 -10.356 1.00 58.19 190 SER A CA 1
ATOM 1543 C C . SER A 1 190 ? -16.120 -14.538 -11.202 1.00 58.19 190 SER A C 1
ATOM 1545 O O . SER A 1 190 ? -17.068 -15.187 -10.719 1.00 58.19 190 SER A O 1
#

pLDDT: mean 71.34, std 23.42, range [30.94, 96.94]

Radius of gyration: 30.12 Å; Cα contacts (8 Å, |Δi|>4): 102; chains: 1; bounding box: 103×43×51 Å

InterPro domains:
  IPR013892 Cytochrome c oxidase biogenesis protein Cmc1-like [PF08583] (104-174)

Sequence (190 aa):
MRISNQQFNIKPIANKSSAALNKHSLREPTYIDNSQICTITNAACWSNQHSHASVELFMIVLTTLTRMIETQIETKHPRYGGGPHNLGDPNDKFLRKVEKDVLIPQKMRDKAKEEKCVQQVKGKFSDCCKKANVLMGFKCRKENSALKECLSRWYNDSDFKEQCTQEYLDERSEYRRTGISKKKYMRYQS

Organism: NCBI:txid561572

Solvent-accessible surface area (backbone atoms only — not comparable to full-atom values): 12182 Å² total; per-residue (Å²): 142,84,84,82,86,78,83,83,84,79,80,85,83,80,90,82,81,86,89,81,89,84,88,82,86,88,84,86,88,80,89,87,88,85,86,87,84,86,83,88,85,85,89,89,88,83,91,77,95,67,80,57,70,62,60,53,52,50,53,51,50,54,55,52,54,55,57,59,65,66,69,68,69,72,82,65,71,76,61,74,49,42,53,89,64,47,61,9,57,45,84,65,81,79,77,50,71,63,41,67,75,44,51,38,55,47,50,44,53,53,49,36,46,70,73,71,36,36,64,39,47,68,46,52,32,46,50,41,38,72,72,36,62,92,46,26,85,69,74,35,47,68,41,48,51,56,38,49,53,52,50,51,57,56,68,72,32,64,66,58,49,50,52,38,44,51,56,48,50,53,54,50,21,47,25,17,67,69,67,52,46,71,72,60,53,54,61,74,77,107